Protein AF-A0A7J0FFV5-F1 (afdb_mon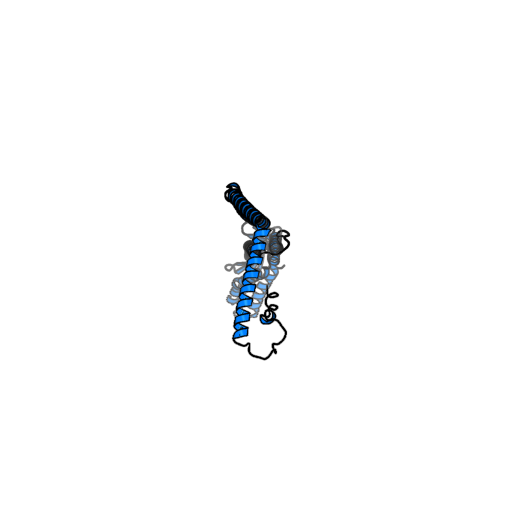omer_lite)

Sequence (325 aa):
MDVLFNSIDVRDLLSSHDLDESSPLSAPDLRLLIDRLQVHSLHIKSKVRHYVLSHHHDFASLFAQCSDAVSTSQNLSDRVSDLLTILSDHPIVAEIRDVVEEIGQTRREAREKRELLDLVRAIVELSEELRSVWEDVGAGRVVEAAQAGEEAEGGVAGRRWCGGRASGVWGVKEGMEKLQKRKFRSFYVNSELFMIQDLLVRFMENAVRFDQQHNEVRVNYLLSLNGIEGVELRTVLKAMDVVGILDYGLAKVADKMIKYAIIPVVKRRSNVSFVEDINQEKGGIMETILRIVPSSDPEIENVDGESIFSAIIHIIEFIYRSLFF

Organism: NCBI:txid165716

Structure (mmCIF, N/CA/C/O backbone):
data_AF-A0A7J0FFV5-F1
#
_entry.id   AF-A0A7J0FFV5-F1
#
loop_
_atom_site.group_PDB
_atom_site.id
_atom_site.type_symbol
_atom_site.label_atom_id
_atom_site.label_alt_id
_atom_site.label_comp_id
_atom_site.label_asym_id
_atom_site.label_entity_id
_atom_site.label_seq_id
_atom_site.pdbx_PDB_ins_code
_atom_site.Cartn_x
_atom_site.Cartn_y
_atom_site.Cartn_z
_atom_site.occupancy
_atom_site.B_iso_or_equiv
_atom_site.auth_seq_id
_atom_site.auth_comp_id
_atom_site.auth_asym_id
_atom_site.auth_atom_id
_atom_site.pdbx_PDB_model_num
ATOM 1 N N . MET A 1 1 ? 53.262 -29.141 -54.987 1.00 39.66 1 MET A N 1
ATOM 2 C CA . MET A 1 1 ? 54.647 -29.039 -55.501 1.00 39.66 1 MET A CA 1
ATOM 3 C C . MET A 1 1 ? 55.379 -30.389 -55.463 1.00 39.66 1 MET A C 1
ATOM 5 O O . MET A 1 1 ? 56.455 -30.479 -56.032 1.00 39.66 1 MET A O 1
ATOM 9 N N . ASP A 1 2 ? 54.774 -31.457 -54.921 1.00 38.72 2 ASP A N 1
ATOM 10 C CA . ASP A 1 2 ? 55.443 -32.754 -54.686 1.00 38.72 2 ASP A CA 1
ATOM 11 C C . ASP A 1 2 ? 55.353 -33.787 -55.825 1.00 38.72 2 ASP A C 1
ATOM 13 O O . ASP A 1 2 ? 55.899 -34.878 -55.715 1.00 38.72 2 ASP A O 1
ATOM 17 N N . VAL A 1 3 ? 54.692 -33.470 -56.944 1.00 46.34 3 VAL A N 1
ATOM 18 C CA . VAL A 1 3 ? 54.477 -34.435 -58.048 1.00 46.34 3 VAL A CA 1
ATOM 19 C C . VAL A 1 3 ? 55.657 -34.479 -59.035 1.00 46.34 3 VAL A C 1
ATOM 21 O O . VAL A 1 3 ? 55.787 -35.422 -59.807 1.00 46.34 3 VAL A O 1
ATOM 24 N N . LEU A 1 4 ? 56.563 -33.493 -58.998 1.00 48.62 4 LEU A N 1
ATOM 25 C CA . LEU A 1 4 ? 57.710 -33.416 -59.919 1.00 48.62 4 LEU A CA 1
ATOM 26 C C . LEU A 1 4 ? 58.980 -34.106 -59.394 1.00 48.62 4 LEU A C 1
ATOM 28 O O . LEU A 1 4 ? 59.881 -34.385 -60.181 1.00 48.62 4 LEU A O 1
ATOM 32 N N . PHE A 1 5 ? 59.058 -34.411 -58.095 1.00 45.62 5 PHE A N 1
ATOM 33 C CA . PHE A 1 5 ? 60.280 -34.939 -57.473 1.00 45.62 5 PHE A CA 1
ATOM 34 C C . PHE A 1 5 ? 60.479 -36.457 -57.635 1.00 45.62 5 PHE A C 1
ATOM 36 O O . PHE A 1 5 ? 61.593 -36.930 -57.448 1.00 45.62 5 PHE A O 1
ATOM 43 N N . ASN A 1 6 ? 59.452 -37.208 -58.051 1.00 49.28 6 ASN A N 1
ATOM 44 C CA . ASN A 1 6 ? 59.498 -38.676 -58.157 1.00 49.28 6 ASN A CA 1
ATOM 45 C C . ASN A 1 6 ? 59.738 -39.224 -59.583 1.00 49.28 6 ASN A C 1
ATOM 47 O O . ASN A 1 6 ? 59.469 -40.396 -59.819 1.00 49.28 6 ASN A O 1
ATOM 51 N N . SER A 1 7 ? 60.199 -38.417 -60.549 1.00 50.47 7 SER A N 1
ATOM 52 C CA . SER A 1 7 ? 60.253 -38.845 -61.969 1.00 50.47 7 SER A CA 1
ATOM 53 C C . SER A 1 7 ? 61.605 -38.720 -62.675 1.00 50.47 7 SER A C 1
ATOM 55 O O . SER A 1 7 ? 61.683 -39.002 -63.865 1.00 50.47 7 SER A O 1
ATOM 57 N N . ILE A 1 8 ? 62.665 -38.294 -61.984 1.00 58.44 8 ILE A N 1
ATOM 58 C CA . ILE A 1 8 ? 63.979 -38.116 -62.614 1.00 58.44 8 ILE A CA 1
ATOM 59 C C . ILE A 1 8 ? 64.926 -39.167 -62.044 1.00 58.44 8 ILE A C 1
ATOM 61 O O . ILE A 1 8 ? 65.629 -38.906 -61.066 1.00 58.44 8 ILE A O 1
ATOM 65 N N . ASP A 1 9 ? 64.926 -40.362 -62.637 1.00 61.22 9 ASP A N 1
ATOM 66 C CA . ASP A 1 9 ? 65.984 -41.331 -62.375 1.00 61.22 9 ASP A CA 1
ATOM 67 C C . ASP A 1 9 ? 67.257 -40.855 -63.086 1.00 61.22 9 ASP A C 1
ATOM 69 O O . ASP A 1 9 ? 67.315 -40.689 -64.303 1.00 61.22 9 ASP A O 1
ATOM 73 N N . VAL A 1 10 ? 68.307 -40.595 -62.312 1.00 61.31 10 VAL A N 1
ATOM 74 C CA . VAL A 1 10 ? 69.623 -40.199 -62.832 1.00 61.31 10 VAL A CA 1
ATOM 75 C C . VAL A 1 10 ? 70.221 -41.265 -63.758 1.00 61.31 10 VAL A C 1
ATOM 77 O O . VAL A 1 10 ? 71.075 -40.933 -64.580 1.00 61.31 10 VAL A O 1
ATOM 80 N N . ARG A 1 11 ? 69.764 -42.523 -63.663 1.00 59.88 11 ARG A N 1
ATOM 81 C CA . ARG A 1 11 ? 70.178 -43.631 -64.535 1.00 59.88 11 ARG A CA 1
ATOM 82 C C . ARG A 1 11 ? 69.626 -43.518 -65.960 1.00 59.88 11 ARG A C 1
ATOM 84 O O . ARG A 1 11 ? 70.304 -43.985 -66.871 1.00 59.88 11 ARG A O 1
ATOM 91 N N . ASP A 1 12 ? 68.517 -42.802 -66.181 1.00 63.78 12 ASP A N 1
ATOM 92 C CA . ASP A 1 12 ? 67.962 -42.526 -67.523 1.00 63.78 12 ASP A CA 1
ATOM 93 C C . ASP A 1 12 ? 68.911 -41.686 -68.397 1.00 63.78 12 ASP A C 1
ATOM 95 O O . ASP A 1 12 ? 68.782 -41.624 -69.621 1.00 63.78 12 ASP A O 1
ATOM 99 N N . LEU A 1 13 ? 69.896 -41.026 -67.778 1.00 62.84 13 LEU A N 1
ATOM 100 C CA . LEU A 1 13 ? 70.925 -40.261 -68.477 1.00 62.84 13 LEU A CA 1
ATOM 101 C C . LEU A 1 13 ? 72.072 -41.142 -69.000 1.00 62.84 13 LEU A C 1
ATOM 103 O O . LEU A 1 13 ? 72.913 -40.641 -69.752 1.00 62.84 13 LEU A O 1
ATOM 107 N N . LEU A 1 14 ? 72.136 -42.429 -68.643 1.00 61.03 14 LEU A N 1
ATOM 108 C CA . LEU A 1 14 ? 73.091 -43.410 -69.169 1.00 61.03 14 LEU A CA 1
ATOM 109 C C . LEU A 1 14 ? 72.409 -44.241 -70.268 1.00 61.03 14 LEU A C 1
ATOM 111 O O . LEU A 1 14 ? 71.255 -44.628 -70.148 1.00 61.03 14 LEU A O 1
ATOM 115 N N . SER A 1 15 ? 73.098 -44.471 -71.390 1.00 57.25 15 SER A N 1
ATOM 116 C CA . SER A 1 15 ? 72.506 -45.150 -72.552 1.00 57.25 15 SER A CA 1
ATOM 117 C C . SER A 1 15 ? 72.194 -46.609 -72.192 1.00 57.25 15 SER A C 1
ATOM 119 O O . SER A 1 15 ? 73.092 -47.387 -71.881 1.00 57.25 15 SER A O 1
ATOM 121 N N . SER A 1 16 ? 70.908 -46.939 -72.192 1.00 57.38 16 SER A N 1
ATOM 122 C CA . SER A 1 16 ? 70.266 -48.041 -71.474 1.00 57.38 16 SER A CA 1
ATOM 123 C C . SER A 1 16 ? 70.387 -49.421 -72.132 1.00 57.38 16 SER A C 1
ATOM 125 O O . SER A 1 16 ? 69.368 -50.073 -72.359 1.00 57.38 16 SER A O 1
ATOM 127 N N . HIS A 1 17 ? 71.603 -49.900 -72.432 1.00 53.03 17 HIS A N 1
ATOM 128 C CA . HIS A 1 17 ? 71.725 -51.251 -73.001 1.00 53.03 17 HIS A CA 1
ATOM 129 C C . HIS A 1 17 ? 72.596 -52.300 -72.312 1.00 53.03 17 HIS A C 1
ATOM 131 O O . HIS A 1 17 ? 72.382 -53.454 -72.646 1.00 53.03 17 HIS A O 1
ATOM 137 N N . ASP A 1 18 ? 73.425 -51.997 -71.303 1.00 51.62 18 ASP A N 1
ATOM 138 C CA . ASP A 1 18 ? 74.253 -53.049 -70.662 1.00 51.62 18 ASP A CA 1
ATOM 139 C C . ASP A 1 18 ? 74.519 -52.866 -69.146 1.00 51.62 18 ASP A C 1
ATOM 141 O O . ASP A 1 18 ? 75.549 -53.306 -68.637 1.00 51.62 18 ASP A O 1
ATOM 145 N N . LEU A 1 19 ? 73.625 -52.225 -68.380 1.00 57.25 19 LEU A N 1
ATOM 146 C CA . LEU A 1 19 ? 73.812 -52.071 -66.925 1.00 57.25 19 LEU A CA 1
ATOM 147 C C . LEU A 1 19 ? 72.767 -52.868 -66.132 1.00 57.25 19 LEU A C 1
ATOM 149 O O . LEU A 1 19 ? 71.595 -52.504 -66.097 1.00 57.25 19 LEU A O 1
ATOM 153 N N . ASP A 1 20 ? 73.219 -53.947 -65.488 1.00 57.78 20 ASP A N 1
ATOM 154 C CA . ASP A 1 20 ? 72.434 -54.780 -64.569 1.00 57.78 20 ASP A CA 1
ATOM 155 C C . ASP A 1 20 ? 72.081 -53.985 -63.296 1.00 57.78 20 ASP A C 1
ATOM 157 O O . ASP A 1 20 ? 72.945 -53.337 -62.695 1.00 57.78 20 ASP A O 1
ATOM 161 N N . GLU A 1 21 ? 70.817 -54.032 -62.865 1.00 57.00 21 GLU A N 1
ATOM 162 C CA . GLU A 1 21 ? 70.229 -53.135 -61.849 1.00 57.00 21 GLU A CA 1
ATOM 163 C C . GLU A 1 21 ? 70.928 -53.190 -60.471 1.00 57.00 21 GLU A C 1
ATOM 165 O O . GLU A 1 21 ? 70.851 -52.234 -59.688 1.00 57.00 21 GLU A O 1
ATOM 170 N N . SER A 1 22 ? 71.649 -54.284 -60.203 1.00 57.72 22 SER A N 1
ATOM 171 C CA . SER A 1 22 ? 72.341 -54.597 -58.948 1.00 57.72 22 SER A CA 1
ATOM 172 C C . SER A 1 22 ? 73.863 -54.377 -58.949 1.00 57.72 22 SER A C 1
ATOM 174 O O . SER A 1 22 ? 74.492 -54.613 -57.915 1.00 57.72 22 SER A O 1
ATOM 176 N N . SER A 1 23 ? 74.484 -53.950 -60.056 1.00 55.31 23 SER A N 1
ATOM 177 C CA . SER A 1 23 ? 75.944 -53.753 -60.109 1.00 55.31 23 SER A CA 1
ATOM 178 C C . SER A 1 23 ? 76.357 -52.332 -59.695 1.00 55.31 23 SER A C 1
ATOM 180 O O . SER A 1 23 ? 75.756 -51.357 -60.152 1.00 55.31 23 SER A O 1
ATOM 182 N N . PRO A 1 24 ? 77.392 -52.162 -58.844 1.00 62.72 24 PRO A N 1
ATOM 183 C CA . PRO A 1 24 ? 77.900 -50.840 -58.496 1.00 62.72 24 PRO A CA 1
ATOM 184 C C . PRO A 1 24 ? 78.495 -50.159 -59.737 1.00 62.72 24 PRO A C 1
ATOM 186 O O . PRO A 1 24 ? 79.353 -50.729 -60.410 1.00 62.72 24 PRO A O 1
ATOM 189 N N . LEU A 1 25 ? 78.034 -48.936 -60.023 1.00 63.00 25 LEU A N 1
ATOM 190 C CA . LEU A 1 25 ? 78.518 -48.103 -61.131 1.00 63.00 25 LEU A CA 1
ATOM 191 C C . LEU A 1 25 ? 80.044 -47.982 -61.074 1.00 63.00 25 LEU A C 1
ATOM 193 O O . LEU A 1 25 ? 80.610 -47.620 -60.038 1.00 63.00 25 LEU A O 1
ATOM 197 N N . SER A 1 26 ? 80.713 -48.267 -62.190 1.00 67.69 26 SER A N 1
ATOM 198 C CA . SER A 1 26 ? 82.166 -48.183 -62.259 1.00 67.69 26 SER A CA 1
ATOM 199 C C . SER A 1 26 ? 82.616 -46.716 -62.188 1.00 67.69 26 SER A C 1
ATOM 201 O O . SER A 1 26 ? 81.891 -45.800 -62.582 1.00 67.69 26 SER A O 1
ATOM 203 N N . ALA A 1 27 ? 83.830 -46.448 -61.695 1.00 72.94 27 ALA A N 1
ATOM 204 C CA . ALA A 1 27 ? 84.368 -45.082 -61.597 1.00 72.94 27 ALA A CA 1
ATOM 205 C C . ALA A 1 27 ? 84.340 -44.281 -62.929 1.00 72.94 27 ALA A C 1
ATOM 207 O O . ALA A 1 27 ? 84.134 -43.063 -62.879 1.00 72.94 27 ALA A O 1
ATOM 208 N N . PRO A 1 28 ? 84.507 -44.905 -64.115 1.00 74.06 28 PRO A N 1
ATOM 209 C CA . PRO A 1 28 ? 84.282 -44.252 -65.405 1.00 74.06 28 PRO A CA 1
ATOM 210 C C . PRO A 1 28 ? 82.816 -43.867 -65.654 1.00 74.06 28 PRO A C 1
ATOM 212 O O . PRO A 1 28 ? 82.564 -42.781 -66.171 1.00 74.06 28 PRO A O 1
ATOM 215 N N . ASP A 1 29 ? 81.856 -44.693 -65.231 1.00 67.31 29 ASP A N 1
ATOM 216 C CA . ASP A 1 29 ? 80.419 -44.451 -65.425 1.00 67.31 29 ASP A CA 1
ATOM 217 C C . ASP A 1 29 ? 79.925 -43.288 -64.562 1.00 67.31 29 ASP A C 1
ATOM 219 O O . ASP A 1 29 ? 79.131 -42.464 -65.013 1.00 67.31 29 ASP A O 1
ATOM 223 N N . LEU A 1 30 ? 80.452 -43.155 -63.339 1.00 74.25 30 LEU A N 1
ATOM 224 C CA . LEU A 1 30 ? 80.173 -42.007 -62.471 1.00 74.25 30 LEU A CA 1
ATOM 225 C C . LEU A 1 30 ? 80.704 -40.696 -63.062 1.00 74.25 30 LEU A C 1
ATOM 227 O O . LEU A 1 30 ? 80.025 -39.673 -62.990 1.00 74.25 30 LEU A O 1
ATOM 231 N N . ARG A 1 31 ? 81.894 -40.715 -63.678 1.00 76.00 31 ARG A N 1
ATOM 232 C CA . ARG A 1 31 ? 82.427 -39.541 -64.389 1.00 76.00 31 ARG A CA 1
ATOM 233 C C . ARG A 1 31 ? 81.560 -39.185 -65.594 1.00 76.00 31 ARG A C 1
ATOM 235 O O . ARG A 1 31 ? 81.200 -38.024 -65.751 1.00 76.00 31 ARG A O 1
ATOM 242 N N . LEU A 1 32 ? 81.152 -40.183 -66.377 1.00 78.06 32 LEU A N 1
ATOM 243 C CA . LEU A 1 32 ? 80.266 -39.990 -67.524 1.00 78.06 32 LEU A CA 1
ATOM 244 C C . LEU A 1 32 ? 78.897 -39.426 -67.107 1.00 78.06 32 LEU A C 1
ATOM 246 O O . LEU A 1 32 ? 78.359 -38.545 -67.777 1.00 78.06 32 LEU A O 1
ATOM 250 N N . LEU A 1 33 ? 78.346 -39.897 -65.987 1.00 78.38 33 LEU A N 1
ATOM 251 C CA . LEU A 1 33 ? 77.098 -39.388 -65.425 1.00 78.38 33 LEU A CA 1
ATOM 252 C C . LEU A 1 33 ? 77.234 -37.929 -64.977 1.00 78.38 33 LEU A C 1
ATOM 254 O O . LEU A 1 33 ? 76.352 -37.125 -65.267 1.00 78.38 33 LEU A O 1
ATOM 258 N N . ILE A 1 34 ? 78.332 -37.575 -64.302 1.00 80.50 34 ILE A N 1
ATOM 259 C CA . ILE A 1 34 ? 78.613 -36.192 -63.8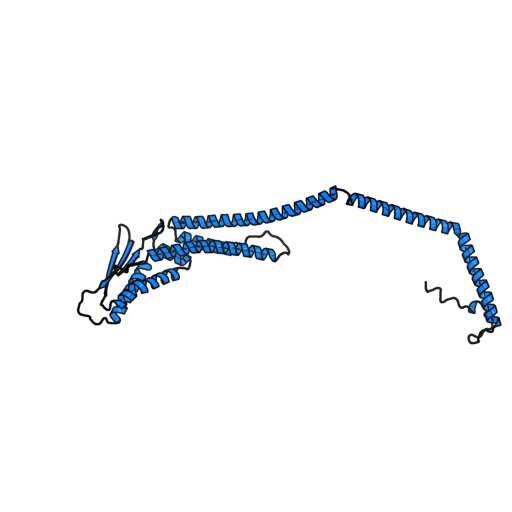90 1.00 80.50 34 ILE A CA 1
ATOM 260 C C . ILE A 1 34 ? 78.699 -35.281 -65.116 1.00 80.50 34 ILE A C 1
ATOM 262 O O . ILE A 1 34 ? 78.047 -34.237 -65.137 1.00 80.50 34 ILE A O 1
ATOM 266 N N . ASP A 1 35 ? 79.431 -35.691 -66.152 1.00 80.19 35 ASP A N 1
ATOM 267 C CA . ASP A 1 35 ? 79.572 -34.904 -67.378 1.00 80.19 35 ASP A CA 1
ATOM 268 C C . ASP A 1 35 ? 78.217 -34.729 -68.083 1.00 80.19 35 ASP A C 1
ATOM 270 O O . ASP A 1 35 ? 77.842 -33.617 -68.464 1.00 80.19 35 ASP A O 1
ATOM 274 N N . ARG A 1 36 ? 77.412 -35.796 -68.185 1.00 80.81 36 ARG A N 1
ATOM 275 C CA . ARG A 1 36 ? 76.062 -35.727 -68.772 1.00 80.81 36 ARG A CA 1
ATOM 276 C C . ARG A 1 36 ? 75.102 -34.882 -67.938 1.00 80.81 36 ARG A C 1
ATOM 278 O O . ARG A 1 36 ? 74.339 -34.105 -68.508 1.00 80.81 36 ARG A O 1
ATOM 285 N N . LEU A 1 37 ? 75.157 -34.968 -66.611 1.00 82.06 37 LEU A N 1
ATOM 286 C CA . LEU A 1 37 ? 74.366 -34.127 -65.710 1.00 82.06 37 LEU A CA 1
ATOM 287 C C . LEU A 1 37 ? 74.748 -32.654 -65.825 1.00 82.06 37 LEU A C 1
ATOM 289 O O . LEU A 1 37 ? 73.867 -31.794 -65.826 1.00 82.06 37 LEU A O 1
ATOM 293 N N . GLN A 1 38 ? 76.037 -32.346 -65.949 1.00 83.50 38 GLN A N 1
ATOM 294 C CA . GLN A 1 38 ? 76.500 -30.979 -66.168 1.00 83.50 38 GLN A CA 1
ATOM 295 C C . GLN A 1 38 ? 76.002 -30.441 -67.510 1.00 83.50 38 GLN A C 1
ATOM 297 O O . GLN A 1 38 ? 75.442 -29.344 -67.551 1.00 83.50 38 GLN A O 1
ATOM 302 N N . VAL A 1 39 ? 76.114 -31.226 -68.585 1.00 84.75 39 VAL A N 1
ATOM 303 C CA . VAL A 1 39 ? 75.577 -30.865 -69.907 1.00 84.75 39 VAL A CA 1
ATOM 304 C C . VAL A 1 39 ? 74.059 -30.672 -69.851 1.00 84.75 39 VAL A C 1
ATOM 306 O O . VAL A 1 39 ? 73.551 -29.675 -70.361 1.00 84.75 39 VAL A O 1
ATOM 309 N N . HIS A 1 40 ? 73.327 -31.561 -69.180 1.00 83.50 40 HIS A N 1
ATOM 310 C CA . HIS A 1 40 ? 71.876 -31.463 -69.035 1.00 83.50 40 HIS A CA 1
ATOM 311 C C . HIS A 1 40 ? 71.457 -30.255 -68.181 1.00 83.50 40 HIS A C 1
ATOM 313 O O . HIS A 1 40 ? 70.535 -29.528 -68.541 1.00 83.50 40 HIS A O 1
ATOM 319 N N . SER A 1 41 ? 72.176 -29.968 -67.093 1.00 84.31 41 SER A N 1
ATOM 320 C CA . SER A 1 41 ? 71.968 -28.777 -66.260 1.00 84.31 41 SER A CA 1
ATOM 321 C C . SER A 1 41 ? 72.206 -27.493 -67.053 1.00 84.31 41 SER A C 1
ATOM 323 O O . SER A 1 41 ? 71.396 -26.565 -66.998 1.00 84.31 41 SER A O 1
ATOM 325 N N . LEU A 1 42 ? 73.280 -27.443 -67.848 1.00 88.81 42 LEU A N 1
ATOM 326 C CA . LEU A 1 42 ? 73.548 -26.329 -68.755 1.00 88.81 42 LEU A CA 1
ATOM 327 C C . LEU A 1 42 ? 72.460 -26.203 -69.824 1.00 88.81 42 LEU A C 1
ATOM 329 O O . LEU A 1 42 ? 72.026 -25.089 -70.114 1.00 88.81 42 LEU A O 1
ATOM 333 N N . HIS A 1 43 ? 71.970 -27.322 -70.358 1.00 87.50 43 HIS A N 1
ATOM 334 C CA . HIS A 1 43 ? 70.879 -27.333 -71.325 1.00 87.50 43 HIS A CA 1
ATOM 335 C C . HIS A 1 43 ? 69.573 -26.804 -70.719 1.00 87.50 43 HIS A C 1
ATOM 337 O O . HIS A 1 43 ? 68.953 -25.928 -71.314 1.00 87.50 43 HIS A O 1
ATOM 343 N N . ILE A 1 44 ? 69.189 -27.243 -69.515 1.00 87.00 44 ILE A N 1
ATOM 344 C CA . ILE A 1 44 ? 68.016 -26.721 -68.796 1.00 87.00 44 ILE A CA 1
ATOM 345 C C . ILE A 1 44 ? 68.183 -25.227 -68.530 1.00 87.00 44 ILE A C 1
ATOM 347 O O . ILE A 1 44 ? 67.288 -24.453 -68.857 1.00 87.00 44 ILE A O 1
ATOM 351 N N . LYS A 1 45 ? 69.327 -24.794 -67.986 1.00 90.62 45 LYS A N 1
ATOM 352 C CA . LYS A 1 45 ? 69.593 -23.371 -67.722 1.00 90.62 45 LYS A CA 1
ATOM 353 C C . LYS A 1 45 ? 69.504 -22.541 -68.997 1.00 90.62 45 LYS A C 1
ATOM 355 O O . LYS A 1 45 ? 68.895 -21.476 -68.984 1.00 90.62 45 LYS A O 1
ATOM 360 N N . SER A 1 46 ? 70.073 -23.034 -70.094 1.00 90.50 46 SER A N 1
ATOM 361 C CA . SER A 1 46 ? 70.005 -22.383 -71.402 1.00 90.50 46 SER A CA 1
ATOM 362 C C . SER A 1 46 ? 68.571 -22.329 -71.928 1.00 90.50 46 SER A C 1
ATOM 364 O O . SER A 1 46 ? 68.120 -21.269 -72.346 1.00 90.50 46 SER A O 1
ATOM 366 N N . LYS A 1 47 ? 67.814 -23.427 -71.827 1.00 91.00 47 LYS A N 1
ATOM 367 C CA . LYS A 1 47 ? 66.416 -23.516 -72.264 1.00 91.00 47 LYS A CA 1
ATOM 368 C C . LYS A 1 47 ? 65.507 -22.595 -71.454 1.00 91.00 47 LYS A C 1
ATOM 370 O O . LYS A 1 47 ? 64.713 -21.871 -72.041 1.00 91.00 47 LYS A O 1
ATOM 375 N N . VAL A 1 48 ? 65.665 -22.559 -70.131 1.00 90.44 48 VAL A N 1
ATOM 376 C CA . VAL A 1 48 ? 64.950 -21.631 -69.241 1.00 90.44 48 VAL A CA 1
ATOM 377 C C . VAL A 1 48 ? 65.334 -20.193 -69.565 1.00 90.44 48 VAL A C 1
ATOM 379 O O . VAL A 1 48 ? 64.457 -19.357 -69.743 1.00 90.44 48 VAL A O 1
ATOM 382 N N . ARG A 1 49 ? 66.629 -19.899 -69.722 1.00 90.44 49 ARG A N 1
ATOM 383 C CA . ARG A 1 49 ? 67.094 -18.565 -70.112 1.00 90.44 49 ARG A CA 1
ATOM 384 C C . ARG A 1 49 ? 66.507 -18.144 -71.458 1.00 90.44 49 ARG A C 1
ATOM 386 O O . ARG A 1 49 ? 66.020 -17.029 -71.574 1.00 90.44 49 ARG A O 1
ATOM 393 N N . HIS A 1 50 ? 66.521 -19.018 -72.457 1.00 91.25 50 HIS A N 1
ATOM 394 C CA . HIS A 1 50 ? 65.949 -18.744 -73.770 1.00 91.25 50 HIS A CA 1
ATOM 395 C C . HIS A 1 50 ? 64.432 -18.553 -73.685 1.00 91.25 50 HIS A C 1
ATOM 397 O O . HIS A 1 50 ? 63.891 -17.661 -74.330 1.00 91.25 50 HIS A O 1
ATOM 403 N N . TYR A 1 51 ? 63.735 -19.346 -72.872 1.00 91.38 51 TYR A N 1
ATOM 404 C CA . TYR A 1 51 ? 62.300 -19.201 -72.642 1.00 91.38 51 TYR A CA 1
ATOM 405 C C . TYR A 1 51 ? 61.966 -17.847 -72.005 1.00 91.38 51 TYR A C 1
ATOM 407 O O . TYR A 1 51 ? 61.124 -17.117 -72.518 1.00 91.38 51 TYR A O 1
ATOM 415 N N . VAL A 1 52 ? 62.690 -17.466 -70.950 1.00 88.94 52 VAL A N 1
ATOM 416 C CA . VAL A 1 52 ? 62.522 -16.173 -70.271 1.00 88.94 52 VAL A CA 1
ATOM 417 C C . VAL A 1 52 ? 62.868 -15.008 -71.197 1.00 88.94 52 VAL A C 1
ATOM 419 O O . VAL A 1 52 ? 62.150 -14.017 -71.209 1.00 88.94 52 VAL A O 1
ATOM 422 N N . LEU A 1 53 ? 63.929 -15.118 -72.001 1.00 91.06 53 LEU A N 1
ATOM 423 C CA . LEU A 1 53 ? 64.303 -14.070 -72.954 1.00 91.06 53 LEU A CA 1
ATOM 424 C C . LEU A 1 53 ? 63.300 -13.949 -74.109 1.00 91.06 53 LEU A C 1
ATOM 426 O O . LEU A 1 53 ? 62.967 -12.836 -74.501 1.00 91.06 53 LEU A O 1
ATOM 430 N N . SER A 1 54 ? 62.796 -15.070 -74.630 1.00 91.56 54 SER A N 1
ATOM 431 C CA . SER A 1 54 ? 61.789 -15.069 -75.705 1.00 91.56 54 SER A CA 1
ATOM 432 C C . SER A 1 54 ? 60.426 -14.549 -75.248 1.00 91.56 54 SER A C 1
ATOM 434 O O . SER A 1 54 ? 59.743 -13.914 -76.042 1.00 91.56 54 SER A O 1
ATOM 436 N N . HIS A 1 55 ? 60.072 -14.731 -73.972 1.00 91.38 55 HIS A N 1
ATOM 437 C CA . HIS A 1 55 ? 58.830 -14.225 -73.371 1.00 91.38 55 HIS A CA 1
ATOM 438 C C . HIS A 1 55 ? 59.069 -13.011 -72.460 1.00 91.38 55 HIS A C 1
ATOM 440 O O . HIS A 1 55 ? 58.252 -12.699 -71.594 1.00 91.38 55 HIS A O 1
ATOM 446 N N . HIS A 1 56 ? 60.199 -12.312 -72.621 1.00 91.81 56 HIS A N 1
ATOM 447 C CA . HIS A 1 56 ? 60.573 -11.193 -71.751 1.00 91.81 56 HIS A CA 1
ATOM 448 C C . HIS A 1 56 ? 59.500 -10.100 -71.739 1.00 91.81 56 HIS A C 1
ATOM 450 O O . HIS A 1 56 ? 59.199 -9.541 -70.688 1.00 91.81 56 HIS A O 1
ATOM 456 N N . HIS A 1 57 ? 58.916 -9.803 -72.903 1.00 92.50 57 HIS A N 1
ATOM 457 C CA . HIS A 1 57 ? 57.865 -8.797 -73.021 1.00 92.50 57 HIS A CA 1
ATOM 458 C C . HIS A 1 57 ? 56.607 -9.185 -72.235 1.00 92.50 57 HIS A C 1
ATOM 460 O O . HIS A 1 57 ? 56.086 -8.361 -71.487 1.00 92.50 57 HIS A O 1
ATOM 466 N N . ASP A 1 58 ? 56.180 -10.445 -72.328 1.00 91.81 58 ASP A N 1
ATOM 467 C CA . ASP A 1 58 ? 55.000 -10.946 -71.621 1.00 91.81 58 ASP A CA 1
ATOM 468 C C . ASP A 1 58 ? 55.210 -10.881 -70.106 1.00 91.81 58 ASP A C 1
ATOM 470 O O . ASP A 1 58 ? 54.377 -10.327 -69.388 1.00 91.81 58 ASP A O 1
ATOM 474 N N . PHE A 1 59 ? 56.365 -11.346 -69.614 1.00 91.06 59 PHE A N 1
ATOM 475 C CA . PHE A 1 59 ? 56.712 -11.240 -68.195 1.00 91.06 59 PHE A CA 1
ATOM 476 C C . PHE A 1 59 ? 56.798 -9.785 -67.729 1.00 91.06 59 PHE A C 1
ATOM 478 O O . PHE A 1 59 ? 56.239 -9.450 -66.687 1.00 91.06 59 PHE A O 1
ATOM 485 N N . ALA A 1 60 ? 57.444 -8.905 -68.496 1.00 92.62 60 ALA A N 1
ATOM 486 C CA . ALA A 1 60 ? 57.522 -7.485 -68.166 1.00 92.62 60 ALA A CA 1
ATOM 487 C C . ALA A 1 60 ? 56.129 -6.837 -68.105 1.00 92.62 60 ALA A C 1
ATOM 489 O O . ALA A 1 60 ? 55.861 -6.057 -67.193 1.00 92.62 60 ALA A O 1
ATOM 490 N N . SER A 1 61 ? 55.228 -7.197 -69.025 1.00 93.50 61 SER A N 1
ATOM 491 C CA . SER A 1 61 ? 53.849 -6.701 -69.036 1.00 93.50 61 SER A CA 1
ATOM 492 C C . SER A 1 61 ? 53.050 -7.177 -67.817 1.00 93.50 61 SER A C 1
ATOM 494 O O . SER A 1 61 ? 52.355 -6.375 -67.197 1.00 93.50 61 SER A O 1
ATOM 496 N N . LEU A 1 62 ? 53.209 -8.443 -67.413 1.00 93.31 62 LEU A N 1
ATOM 497 C CA . LEU A 1 62 ? 52.575 -8.994 -66.214 1.00 93.31 62 LEU A CA 1
ATOM 498 C C . LEU A 1 62 ? 53.098 -8.315 -64.945 1.00 93.31 62 LEU A C 1
ATOM 500 O O . LEU A 1 62 ? 52.308 -7.930 -64.088 1.00 93.31 62 LEU A O 1
ATOM 504 N N . PHE A 1 63 ? 54.415 -8.121 -64.826 1.00 91.25 63 PHE A N 1
ATOM 505 C CA . PHE A 1 63 ? 54.992 -7.428 -63.672 1.00 91.25 63 PHE A CA 1
ATOM 506 C C . PHE A 1 63 ? 54.561 -5.958 -63.601 1.00 91.25 63 PHE A C 1
ATOM 508 O O . PHE A 1 63 ? 54.281 -5.474 -62.505 1.00 91.25 63 PHE A O 1
ATOM 515 N N . ALA A 1 64 ? 54.444 -5.270 -64.740 1.00 93.00 64 ALA A N 1
ATOM 516 C CA . ALA A 1 64 ? 53.914 -3.909 -64.795 1.00 93.00 64 ALA A CA 1
ATOM 517 C C . ALA A 1 64 ? 52.449 -3.858 -64.331 1.00 93.00 64 ALA A C 1
ATOM 519 O O . ALA A 1 64 ? 52.123 -3.089 -63.432 1.00 93.00 64 ALA A O 1
ATOM 520 N N . GLN A 1 65 ? 51.593 -4.749 -64.844 1.00 93.62 65 GLN A N 1
ATOM 521 C CA . GLN A 1 65 ? 50.188 -4.835 -64.427 1.00 93.62 65 GLN A CA 1
ATOM 522 C C . GLN A 1 65 ? 50.039 -5.144 -62.933 1.00 93.62 65 GLN A C 1
ATOM 524 O O . GLN A 1 65 ? 49.210 -4.537 -62.257 1.00 93.62 65 GLN A O 1
ATOM 529 N N . CYS A 1 66 ? 50.856 -6.050 -62.389 1.00 92.19 66 CYS A N 1
ATOM 530 C CA . CYS A 1 66 ? 50.877 -6.328 -60.953 1.00 92.19 66 CYS A CA 1
ATOM 531 C C . CYS A 1 66 ? 51.305 -5.098 -60.142 1.00 92.19 66 CYS A C 1
ATOM 533 O O . CYS A 1 66 ? 50.695 -4.799 -59.119 1.00 92.19 66 CYS A O 1
ATOM 535 N N . SER A 1 67 ? 52.326 -4.369 -60.597 1.00 93.56 67 SER A N 1
ATOM 536 C CA . SER A 1 67 ? 52.785 -3.140 -59.941 1.00 93.56 67 SER A CA 1
ATOM 537 C C . SER A 1 67 ? 51.710 -2.048 -59.951 1.00 93.56 67 SER A C 1
ATOM 539 O O . SER A 1 67 ? 51.487 -1.390 -58.932 1.00 93.56 67 SER A O 1
ATOM 541 N N . ASP A 1 68 ? 50.999 -1.886 -61.066 1.00 94.31 68 ASP A N 1
ATOM 542 C CA . ASP A 1 68 ? 49.891 -0.935 -61.196 1.00 94.31 68 ASP A CA 1
ATOM 543 C C . ASP A 1 68 ? 48.707 -1.333 -60.301 1.00 94.31 68 ASP A C 1
ATOM 545 O O . ASP A 1 68 ? 48.132 -0.494 -59.604 1.00 94.31 68 ASP A O 1
ATOM 549 N N . ALA A 1 69 ? 48.372 -2.625 -60.240 1.00 93.31 69 ALA A N 1
ATOM 550 C CA . ALA A 1 69 ? 47.335 -3.148 -59.350 1.00 93.31 69 ALA A CA 1
ATOM 551 C C . ALA A 1 69 ? 47.679 -2.926 -57.864 1.00 93.31 69 ALA A C 1
ATOM 553 O O . ALA A 1 69 ? 46.829 -2.511 -57.077 1.00 93.31 69 ALA A O 1
ATOM 554 N N . VAL A 1 70 ? 48.938 -3.135 -57.472 1.00 93.62 70 VAL A N 1
ATOM 555 C CA . VAL A 1 70 ? 49.401 -2.849 -56.104 1.00 93.62 70 VAL A CA 1
ATOM 556 C C . VAL A 1 70 ? 49.340 -1.347 -55.813 1.00 93.62 70 VAL A C 1
ATOM 558 O O . VAL A 1 70 ? 48.836 -0.945 -54.767 1.00 93.62 70 VAL A O 1
ATOM 561 N N . SER A 1 71 ? 49.774 -0.508 -56.754 1.00 92.81 71 SER A N 1
ATOM 562 C CA . SER A 1 71 ? 49.764 0.953 -56.592 1.00 92.81 71 SER A CA 1
ATOM 563 C C . SER A 1 71 ? 48.343 1.513 -56.478 1.00 92.81 71 SER A C 1
ATOM 565 O O . SER A 1 71 ? 48.075 2.388 -55.654 1.00 92.81 71 SER A O 1
ATOM 567 N N . THR A 1 72 ? 47.403 0.986 -57.267 1.00 93.00 72 THR A N 1
ATOM 568 C CA . THR A 1 72 ? 45.982 1.364 -57.195 1.00 93.00 72 THR A CA 1
ATOM 569 C C . THR A 1 72 ? 45.332 0.900 -55.895 1.00 93.00 72 THR A C 1
ATOM 571 O O . THR A 1 72 ? 44.584 1.668 -55.291 1.00 93.00 72 THR A O 1
ATOM 574 N N . SER A 1 73 ? 45.658 -0.304 -55.416 1.00 93.31 73 SER A N 1
ATOM 575 C CA . SER A 1 73 ? 45.201 -0.791 -54.111 1.00 93.31 73 SER A CA 1
ATOM 576 C C . SER A 1 73 ? 45.720 0.076 -52.963 1.00 93.31 73 SER A C 1
ATOM 578 O O . SER A 1 73 ? 44.955 0.399 -52.056 1.00 93.31 73 SER A O 1
ATOM 580 N N . GLN A 1 74 ? 46.994 0.477 -53.003 1.00 93.62 74 GLN A N 1
ATOM 581 C CA . GLN A 1 74 ? 47.566 1.354 -51.983 1.00 93.62 74 GLN A CA 1
ATOM 582 C C . GLN A 1 74 ? 46.872 2.722 -51.988 1.00 93.62 74 GLN A C 1
ATOM 584 O O . GLN A 1 74 ? 46.407 3.171 -50.948 1.00 93.62 74 GLN A O 1
ATOM 589 N N . ASN A 1 75 ? 46.686 3.326 -53.166 1.00 94.12 75 ASN A N 1
ATOM 590 C CA . ASN A 1 75 ? 45.975 4.601 -53.304 1.00 94.12 75 ASN A CA 1
ATOM 591 C C . ASN A 1 75 ? 44.532 4.519 -52.778 1.00 94.12 75 ASN A C 1
ATOM 593 O O . ASN A 1 75 ? 44.056 5.435 -52.111 1.00 94.12 75 ASN A O 1
ATOM 597 N N . LEU A 1 76 ? 43.828 3.413 -53.039 1.00 93.38 76 LEU A N 1
ATOM 598 C CA . LEU A 1 76 ? 42.489 3.196 -52.493 1.00 93.38 76 LEU A CA 1
ATOM 599 C C . LEU A 1 76 ? 42.512 3.097 -50.962 1.00 93.38 76 LEU A C 1
ATOM 601 O O . LEU A 1 76 ? 41.663 3.699 -50.309 1.00 93.38 76 LEU A O 1
ATOM 605 N N . SER A 1 77 ? 43.476 2.370 -50.397 1.00 93.69 77 SER A N 1
ATOM 606 C CA . SER A 1 77 ? 43.659 2.261 -48.946 1.00 93.69 77 SER A CA 1
ATOM 607 C C . SER A 1 77 ? 43.919 3.624 -48.304 1.00 93.69 77 SER A C 1
ATOM 609 O O . SER A 1 77 ? 43.310 3.948 -47.283 1.00 93.69 77 SER A O 1
ATOM 611 N N . ASP A 1 78 ? 44.774 4.437 -48.922 1.00 94.31 78 ASP A N 1
ATOM 612 C CA . ASP A 1 78 ? 45.094 5.782 -48.447 1.00 94.31 78 ASP A CA 1
ATOM 613 C C . ASP A 1 78 ? 43.835 6.669 -48.482 1.00 94.31 78 ASP A C 1
ATOM 615 O O . ASP A 1 78 ? 43.471 7.264 -47.472 1.00 94.31 78 ASP A O 1
ATOM 619 N N . ARG A 1 79 ? 43.063 6.645 -49.582 1.00 93.19 79 ARG A N 1
ATOM 620 C CA . ARG A 1 79 ? 41.789 7.388 -49.695 1.00 93.19 79 ARG A CA 1
ATOM 621 C C . ARG A 1 79 ? 40.731 6.956 -48.681 1.00 93.19 79 ARG A C 1
ATOM 623 O O . ARG A 1 79 ? 39.988 7.793 -48.173 1.00 93.19 79 ARG A O 1
ATOM 630 N N . VAL A 1 80 ? 40.605 5.654 -48.424 1.00 91.06 80 VAL A N 1
ATOM 631 C CA . VAL A 1 80 ? 39.680 5.137 -47.403 1.00 91.06 80 VAL A CA 1
ATOM 632 C C . VAL A 1 80 ? 40.122 5.596 -46.017 1.00 91.06 80 VAL A C 1
ATOM 634 O O . VAL A 1 80 ? 39.277 5.983 -45.213 1.00 91.06 80 VAL A O 1
ATOM 637 N N . SER A 1 81 ? 41.429 5.602 -45.758 1.00 90.12 81 SER A N 1
ATOM 638 C CA . SER A 1 81 ? 41.982 6.105 -44.501 1.00 90.12 81 SER A CA 1
ATOM 639 C C . SER A 1 81 ? 41.670 7.590 -44.339 1.00 90.12 81 SER A C 1
ATOM 641 O O . SER A 1 81 ? 41.080 7.954 -43.331 1.00 90.12 81 SER A O 1
ATOM 643 N N . ASP A 1 82 ? 41.919 8.418 -45.357 1.00 88.25 82 ASP A N 1
ATOM 644 C CA . ASP A 1 82 ? 41.597 9.850 -45.343 1.00 88.25 82 ASP A CA 1
ATOM 645 C C . ASP A 1 82 ? 40.112 10.117 -45.050 1.00 88.25 82 ASP A C 1
ATOM 647 O O . ASP A 1 82 ? 39.780 10.979 -44.235 1.00 88.25 82 ASP A O 1
ATOM 651 N N . LEU A 1 83 ? 39.203 9.352 -45.666 1.00 86.88 83 LEU A N 1
ATOM 652 C CA . LEU A 1 83 ? 37.765 9.457 -45.397 1.00 86.88 83 LEU A CA 1
ATOM 653 C C . LEU A 1 83 ? 37.409 9.082 -43.956 1.00 86.88 83 LEU A C 1
ATOM 655 O O . LEU A 1 83 ? 36.576 9.750 -43.343 1.00 86.88 83 LEU A O 1
ATOM 659 N N . LEU A 1 84 ? 38.022 8.031 -43.408 1.00 83.06 84 LEU A N 1
ATOM 660 C CA . LEU A 1 84 ? 37.815 7.643 -42.014 1.00 83.06 84 LEU A CA 1
ATOM 661 C C . LEU A 1 84 ? 38.335 8.712 -41.054 1.00 83.06 84 LEU A C 1
ATOM 663 O O . LEU A 1 84 ? 37.668 8.981 -40.056 1.00 83.06 84 LEU A O 1
ATOM 667 N N . THR A 1 85 ? 39.460 9.357 -41.364 1.00 82.50 85 THR A N 1
ATOM 668 C CA . THR A 1 85 ? 39.986 10.476 -40.574 1.00 82.50 85 THR A CA 1
ATOM 669 C C . THR A 1 85 ? 39.019 11.657 -40.606 1.00 82.50 85 THR A C 1
ATOM 671 O O . THR A 1 85 ? 38.637 12.148 -39.554 1.00 82.50 85 THR A O 1
ATOM 674 N N . ILE A 1 86 ? 38.507 12.042 -41.783 1.00 79.88 86 ILE A N 1
ATOM 675 C CA . ILE A 1 86 ? 37.521 13.131 -41.919 1.00 79.88 86 ILE A CA 1
ATOM 676 C C . ILE A 1 86 ? 36.233 12.833 -41.141 1.00 79.88 86 ILE A C 1
ATOM 678 O O . ILE A 1 86 ? 35.682 13.725 -40.503 1.00 79.88 86 ILE A O 1
ATOM 682 N N . LEU A 1 87 ? 35.741 11.591 -41.184 1.00 76.94 87 LEU A N 1
ATOM 683 C CA . LEU A 1 87 ? 34.542 11.190 -40.442 1.00 76.94 87 LEU A CA 1
ATOM 684 C C . LEU A 1 87 ? 34.783 11.124 -38.929 1.00 76.94 87 LEU A C 1
ATOM 686 O O . LEU A 1 87 ? 33.875 11.435 -38.162 1.00 76.94 87 LEU A O 1
ATOM 690 N N . SER A 1 88 ? 35.985 10.730 -38.505 1.00 72.19 88 SER A N 1
ATOM 691 C CA . SER A 1 88 ? 36.351 10.615 -37.088 1.00 72.19 88 SER A CA 1
ATOM 692 C C . SER A 1 88 ? 36.655 11.975 -36.454 1.00 72.19 88 SER A C 1
ATOM 694 O O . SER A 1 88 ? 36.273 12.206 -35.310 1.00 72.19 88 SER A O 1
ATOM 696 N N . ASP A 1 89 ? 37.271 12.886 -37.209 1.00 68.06 89 ASP A N 1
ATOM 697 C CA . ASP A 1 89 ? 37.625 14.243 -36.774 1.00 68.06 89 ASP A CA 1
ATOM 698 C C . ASP A 1 89 ? 36.474 15.243 -36.949 1.00 68.06 89 ASP A C 1
ATOM 700 O O . ASP A 1 89 ? 36.613 16.425 -36.623 1.00 68.06 89 ASP A O 1
ATOM 704 N N . HIS A 1 90 ? 35.316 14.806 -37.457 1.00 73.75 90 HIS A N 1
ATOM 705 C CA . HIS A 1 90 ? 34.194 15.711 -37.646 1.00 73.75 90 HIS A CA 1
ATOM 706 C C . HIS A 1 90 ? 33.570 16.075 -36.284 1.00 73.75 90 HIS A C 1
ATOM 708 O O . HIS A 1 90 ? 32.987 15.201 -35.633 1.00 73.75 90 HIS A O 1
ATOM 714 N N . PRO A 1 91 ? 33.576 17.361 -35.869 1.00 71.44 91 PRO A N 1
ATOM 715 C CA . PRO A 1 91 ? 32.983 17.795 -34.596 1.00 71.44 91 PRO A CA 1
ATOM 716 C C . PRO A 1 91 ? 31.507 17.404 -34.458 1.00 71.44 91 PRO A C 1
ATOM 718 O O . PRO A 1 91 ? 31.046 17.112 -33.362 1.00 71.44 91 PRO A O 1
ATOM 721 N N . ILE A 1 92 ? 30.798 17.281 -35.583 1.00 75.19 92 ILE A N 1
ATOM 722 C CA . ILE A 1 92 ? 29.396 16.862 -35.637 1.00 75.19 92 ILE A CA 1
ATOM 723 C C . ILE A 1 92 ? 29.200 15.455 -35.050 1.00 75.19 92 ILE A C 1
ATOM 725 O O . ILE A 1 92 ? 28.205 15.216 -34.377 1.00 75.19 92 ILE A O 1
ATOM 729 N N . VAL A 1 93 ? 30.128 14.512 -35.255 1.00 77.06 93 VAL A N 1
ATOM 730 C CA . VAL A 1 93 ? 29.987 13.147 -34.709 1.00 77.06 93 VAL A CA 1
ATOM 731 C C . VAL A 1 93 ? 30.183 13.141 -33.191 1.00 77.06 93 VAL A C 1
ATOM 733 O O . VAL A 1 93 ? 29.474 12.425 -32.482 1.00 77.06 93 VAL A O 1
ATOM 736 N N . ALA A 1 94 ? 31.104 13.966 -32.683 1.00 79.94 94 ALA A N 1
ATOM 737 C CA . ALA A 1 94 ? 31.283 14.162 -31.248 1.00 79.94 94 ALA A CA 1
ATOM 738 C C . ALA A 1 94 ? 30.059 14.846 -30.617 1.00 79.94 94 ALA A C 1
ATOM 740 O O . ALA A 1 94 ? 29.526 14.332 -29.641 1.00 79.94 94 ALA A O 1
ATOM 741 N N . GLU A 1 95 ? 29.551 15.917 -31.231 1.00 84.06 95 GLU A N 1
ATOM 742 C CA . GLU A 1 95 ? 28.338 16.617 -30.790 1.00 84.06 95 GLU A CA 1
ATOM 743 C C . GLU A 1 95 ? 27.107 15.701 -30.800 1.00 84.06 95 GLU A C 1
ATOM 745 O O . GLU A 1 95 ? 26.341 15.685 -29.841 1.00 84.06 95 GLU A O 1
ATOM 750 N N . ILE A 1 96 ? 26.926 14.879 -31.843 1.00 85.06 96 ILE A N 1
ATOM 751 C CA . ILE A 1 96 ? 25.829 13.901 -31.905 1.00 85.06 96 ILE A CA 1
ATOM 752 C C . ILE A 1 96 ? 25.934 12.903 -30.752 1.00 85.06 96 ILE A C 1
ATOM 754 O O . ILE A 1 96 ? 24.921 12.586 -30.130 1.00 85.06 96 ILE A O 1
ATOM 758 N N . ARG A 1 97 ? 27.135 12.394 -30.456 1.00 84.50 97 ARG A N 1
ATOM 759 C CA . ARG A 1 97 ? 27.336 11.458 -29.344 1.00 84.50 97 ARG A CA 1
ATOM 760 C C . ARG A 1 97 ? 26.983 12.111 -28.009 1.00 84.50 97 ARG A C 1
ATOM 762 O O . ARG A 1 97 ? 26.261 11.498 -27.226 1.00 84.50 97 ARG A O 1
ATOM 769 N N . ASP A 1 98 ? 27.443 13.335 -27.782 1.00 88.56 98 ASP A N 1
ATOM 770 C CA . ASP A 1 98 ? 27.213 14.056 -26.531 1.00 88.56 98 ASP A CA 1
ATOM 771 C C . ASP A 1 98 ? 25.712 14.370 -26.351 1.00 88.56 98 ASP A C 1
ATOM 773 O O . ASP A 1 98 ? 25.147 14.116 -25.288 1.00 88.56 98 ASP A O 1
ATOM 777 N N . VAL A 1 99 ? 25.018 14.784 -27.420 1.00 92.25 99 VAL A N 1
ATOM 778 C CA . VAL A 1 99 ? 23.553 14.973 -27.422 1.00 92.25 99 VAL A CA 1
ATOM 779 C C . VAL A 1 99 ? 22.813 13.658 -27.161 1.00 92.25 99 VAL A C 1
ATOM 781 O O . VAL A 1 99 ? 21.824 13.632 -26.430 1.00 92.25 99 VAL A O 1
ATOM 784 N N . VAL A 1 100 ? 23.264 12.540 -27.737 1.00 93.25 100 VAL A N 1
ATOM 785 C CA . VAL A 1 100 ? 22.659 11.220 -27.490 1.00 93.25 100 VAL A CA 1
ATOM 786 C C . VAL A 1 100 ? 22.830 10.796 -26.030 1.00 93.25 100 VAL A C 1
ATOM 788 O O . VAL A 1 100 ? 21.898 10.236 -25.443 1.00 93.25 100 VAL A O 1
ATOM 791 N N . GLU A 1 101 ? 23.986 11.070 -25.430 1.00 93.31 101 GLU A N 1
ATOM 792 C CA . GLU A 1 101 ? 24.238 10.795 -24.018 1.00 93.31 101 GLU A CA 1
ATOM 793 C C . GLU A 1 101 ? 23.368 11.672 -23.108 1.00 93.31 101 GLU A C 1
ATOM 795 O O . GLU A 1 101 ? 22.717 11.146 -22.197 1.00 93.31 101 GLU A O 1
ATOM 800 N N . GLU A 1 102 ? 23.260 12.968 -23.414 1.00 95.38 102 GLU A N 1
ATOM 801 C CA . GLU A 1 102 ? 22.378 13.904 -22.714 1.00 95.38 102 GLU A CA 1
ATOM 802 C C . GLU A 1 102 ? 20.918 13.438 -22.784 1.00 95.38 102 GLU A C 1
ATOM 804 O O . GLU A 1 102 ? 20.282 13.250 -21.746 1.00 95.38 102 GLU A O 1
ATOM 809 N N . ILE A 1 103 ? 20.406 13.111 -23.977 1.00 93.88 103 ILE A N 1
ATOM 810 C CA . ILE A 1 103 ? 19.055 12.553 -24.163 1.00 93.88 103 ILE A CA 1
ATOM 811 C C . ILE A 1 103 ? 18.873 11.274 -23.336 1.00 93.88 103 ILE A C 1
ATOM 813 O O . ILE A 1 103 ? 17.818 11.060 -22.725 1.00 93.88 103 ILE A O 1
ATOM 817 N N . GLY A 1 104 ? 19.886 10.406 -23.301 1.00 91.75 104 GLY A N 1
ATOM 818 C CA . GLY A 1 104 ? 19.874 9.179 -22.510 1.00 91.75 104 GLY A CA 1
ATOM 819 C C . GLY A 1 104 ? 19.759 9.443 -21.006 1.00 91.75 104 GLY A C 1
ATOM 820 O O . GLY A 1 104 ? 19.021 8.734 -20.313 1.00 91.75 104 GLY A O 1
ATOM 821 N N . GLN A 1 105 ? 20.455 10.462 -20.504 1.00 92.50 105 GLN A N 1
ATOM 822 C CA . GLN A 1 105 ? 20.391 10.904 -19.113 1.00 92.50 105 GLN A CA 1
ATOM 823 C C . GLN A 1 105 ? 19.033 11.544 -18.796 1.00 92.50 105 GLN A C 1
ATOM 825 O O . GLN A 1 105 ? 18.344 11.085 -17.882 1.00 92.50 105 GLN A O 1
ATOM 830 N N . THR A 1 106 ? 18.577 12.508 -19.603 1.00 93.25 106 THR A N 1
ATOM 831 C CA . THR A 1 106 ? 17.284 13.180 -19.407 1.00 93.25 106 THR A CA 1
ATOM 832 C C . THR A 1 106 ? 16.122 12.187 -19.452 1.00 93.25 106 THR A C 1
ATOM 834 O O . THR A 1 106 ? 15.179 12.288 -18.668 1.00 93.25 106 THR A O 1
ATOM 837 N N . ARG A 1 107 ? 16.183 11.172 -20.325 1.00 87.88 107 ARG A N 1
ATOM 838 C CA . ARG A 1 107 ? 15.153 10.126 -20.405 1.00 87.88 107 ARG A CA 1
ATOM 839 C C . ARG A 1 107 ? 15.121 9.238 -19.159 1.00 87.88 107 ARG A C 1
ATOM 841 O O . ARG A 1 107 ? 14.032 8.824 -18.754 1.00 87.88 107 ARG A O 1
ATOM 848 N N . ARG A 1 108 ? 16.277 8.930 -18.560 1.00 87.56 108 ARG A N 1
ATOM 849 C CA . ARG A 1 108 ? 16.349 8.180 -17.294 1.00 87.56 108 ARG A CA 1
ATOM 850 C C . ARG A 1 108 ? 15.746 8.990 -16.150 1.00 87.56 108 ARG A C 1
ATOM 852 O O . ARG A 1 108 ? 14.836 8.500 -15.490 1.00 87.56 108 ARG A O 1
ATOM 859 N N . GLU A 1 109 ? 16.137 10.252 -16.014 1.00 90.12 109 GLU A N 1
ATOM 860 C CA . GLU A 1 109 ? 15.584 11.150 -14.992 1.00 90.12 109 GLU A CA 1
ATOM 861 C C . GLU A 1 109 ? 14.076 11.373 -15.158 1.00 90.12 109 GLU A C 1
ATOM 863 O O . GLU A 1 109 ? 13.328 11.378 -14.182 1.00 90.12 109 GLU A O 1
ATOM 868 N N . ALA A 1 110 ? 13.593 11.524 -16.395 1.00 86.44 110 ALA A N 1
ATOM 869 C CA . ALA A 1 110 ? 12.166 11.655 -16.671 1.00 86.44 110 ALA A CA 1
ATOM 870 C C . ALA A 1 110 ? 11.381 10.393 -16.275 1.00 86.44 110 ALA A C 1
ATOM 872 O O . ALA A 1 110 ? 10.247 10.498 -15.804 1.00 86.44 110 ALA A O 1
ATOM 873 N N . ARG A 1 111 ? 11.975 9.203 -16.435 1.00 83.38 111 ARG A N 1
ATOM 874 C CA . ARG A 1 111 ? 11.370 7.939 -15.999 1.00 83.38 111 ARG A CA 1
ATOM 875 C C . ARG A 1 111 ? 11.289 7.857 -14.475 1.00 83.38 111 ARG A C 1
ATOM 877 O O . ARG A 1 111 ? 10.211 7.581 -13.962 1.00 83.38 111 ARG A O 1
ATOM 884 N N . GLU A 1 112 ? 12.373 8.169 -13.772 1.00 83.12 112 GLU A N 1
ATOM 885 C CA . GLU A 1 112 ? 12.402 8.188 -12.302 1.00 83.12 112 GLU A CA 1
ATOM 886 C C . GLU A 1 112 ? 11.405 9.209 -11.732 1.00 83.12 112 GLU A C 1
ATOM 888 O O . GLU A 1 112 ? 10.617 8.892 -10.840 1.00 83.12 112 GLU A O 1
ATOM 893 N N . LYS A 1 113 ? 11.351 10.420 -12.306 1.00 81.94 113 LYS A N 1
ATOM 894 C CA . LYS A 1 113 ? 10.362 11.443 -11.928 1.00 81.94 113 LYS A CA 1
ATOM 895 C C . LYS A 1 113 ? 8.929 10.974 -12.170 1.00 81.94 113 LYS A C 1
ATOM 897 O O . LYS A 1 113 ? 8.058 11.261 -11.354 1.00 81.94 113 LYS A O 1
ATOM 902 N N . ARG A 1 114 ? 8.666 10.241 -13.256 1.00 83.56 114 ARG A N 1
ATOM 903 C CA . ARG A 1 114 ? 7.339 9.671 -13.532 1.00 83.56 114 ARG A CA 1
ATOM 904 C C . ARG A 1 114 ? 6.954 8.608 -12.504 1.00 83.56 114 ARG A C 1
ATOM 906 O O . ARG A 1 114 ? 5.844 8.646 -11.991 1.00 83.56 114 ARG A O 1
ATOM 913 N N . GLU A 1 115 ? 7.875 7.715 -12.159 1.00 78.44 115 GLU A N 1
ATOM 914 C CA . GLU A 1 115 ? 7.653 6.677 -11.144 1.00 78.44 115 GLU A CA 1
ATOM 915 C C . GLU A 1 115 ? 7.437 7.273 -9.741 1.00 78.44 115 GLU A C 1
ATOM 917 O O . GLU A 1 115 ? 6.635 6.747 -8.961 1.00 78.44 115 GLU A O 1
ATOM 922 N N . LEU A 1 116 ? 8.107 8.389 -9.427 1.00 75.31 116 LEU A N 1
ATOM 923 C CA . LEU A 1 116 ? 7.871 9.156 -8.205 1.00 75.31 116 LEU A CA 1
ATOM 924 C C . LEU A 1 116 ? 6.512 9.864 -8.230 1.00 75.31 116 LEU A C 1
ATOM 926 O O . LEU A 1 116 ? 5.800 9.831 -7.232 1.00 75.31 116 LEU A O 1
ATOM 930 N N . LEU A 1 117 ? 6.121 10.468 -9.355 1.00 78.94 117 LEU A N 1
ATOM 931 C CA . LEU A 1 117 ? 4.802 11.092 -9.508 1.00 78.94 117 LEU A CA 1
ATOM 932 C C . LEU A 1 117 ? 3.666 10.080 -9.344 1.00 78.94 117 LEU A C 1
ATOM 934 O O . LEU A 1 117 ? 2.664 10.399 -8.708 1.00 78.94 117 LEU A O 1
ATOM 938 N N . ASP A 1 118 ? 3.826 8.862 -9.862 1.00 76.44 118 ASP A N 1
ATOM 939 C CA . ASP A 1 118 ? 2.849 7.789 -9.671 1.00 76.44 118 ASP A CA 1
ATOM 940 C C . ASP A 1 118 ? 2.743 7.389 -8.189 1.00 76.44 118 ASP A C 1
ATOM 942 O O . ASP A 1 118 ? 1.641 7.187 -7.681 1.00 76.44 118 ASP A O 1
ATOM 946 N N . LEU A 1 119 ? 3.865 7.353 -7.455 1.00 73.94 119 LEU A N 1
ATOM 947 C CA . LEU A 1 119 ? 3.857 7.142 -6.003 1.00 73.94 119 LEU A CA 1
ATOM 948 C C . LEU A 1 119 ? 3.216 8.315 -5.244 1.00 73.94 119 LEU A C 1
ATOM 950 O O . LEU A 1 119 ? 2.475 8.095 -4.294 1.00 73.94 119 LEU A O 1
ATOM 954 N N . VAL A 1 120 ? 3.476 9.560 -5.639 1.00 77.19 120 VAL A N 1
ATOM 955 C CA . VAL A 1 120 ? 2.858 10.728 -4.995 1.00 77.19 120 VAL A CA 1
ATOM 956 C C . VAL A 1 120 ? 1.352 10.724 -5.231 1.00 77.19 120 VAL A C 1
ATOM 958 O O . VAL A 1 120 ? 0.597 10.886 -4.279 1.00 77.19 120 VAL A O 1
ATOM 961 N N . ARG A 1 121 ? 0.896 10.448 -6.458 1.00 76.50 121 ARG A N 1
ATOM 962 C CA . ARG A 1 121 ? -0.531 10.276 -6.769 1.00 76.50 121 ARG A CA 1
ATOM 963 C C . ARG A 1 121 ? -1.162 9.199 -5.887 1.00 76.50 121 ARG A C 1
ATOM 965 O O . ARG A 1 121 ? -2.208 9.430 -5.296 1.00 76.50 121 ARG A O 1
ATOM 972 N N . ALA A 1 122 ? -0.478 8.069 -5.735 1.00 73.12 122 ALA A N 1
ATOM 973 C CA . ALA A 1 122 ? -0.897 6.968 -4.881 1.00 73.12 122 ALA A CA 1
ATOM 974 C C . ALA A 1 122 ? -1.056 7.329 -3.401 1.00 73.12 122 ALA A C 1
ATOM 976 O O . ALA A 1 122 ? -1.891 6.734 -2.716 1.00 73.12 122 ALA A O 1
ATOM 977 N N . ILE A 1 123 ? -0.197 8.220 -2.904 1.00 74.25 123 ILE A N 1
ATOM 978 C CA . ILE A 1 123 ? -0.242 8.737 -1.536 1.00 74.25 123 ILE A CA 1
ATOM 979 C C . ILE A 1 123 ? -1.381 9.744 -1.404 1.00 74.25 123 ILE A C 1
ATOM 981 O O . ILE A 1 123 ? -2.105 9.683 -0.422 1.00 74.25 123 ILE A O 1
ATOM 985 N N . VAL A 1 124 ? -1.569 10.624 -2.392 1.00 79.38 124 VAL A N 1
ATOM 986 C CA . VAL A 1 124 ? -2.665 11.601 -2.392 1.00 79.38 124 VAL A CA 1
ATOM 987 C C . VAL A 1 124 ? -4.018 10.892 -2.380 1.00 79.38 124 VAL A C 1
ATOM 989 O O . VAL A 1 124 ? -4.817 11.165 -1.493 1.00 79.38 124 VAL A O 1
ATOM 992 N N . GLU A 1 125 ? -4.238 9.921 -3.271 1.00 79.12 125 GLU A N 1
ATOM 993 C CA . GLU A 1 125 ? -5.471 9.117 -3.302 1.00 79.12 125 GLU A CA 1
ATOM 994 C C . GLU A 1 125 ? -5.736 8.440 -1.948 1.00 79.12 125 GLU A C 1
ATOM 996 O O . GLU A 1 125 ? -6.828 8.541 -1.401 1.00 79.12 125 GLU A O 1
ATOM 1001 N N . LEU A 1 126 ? -4.709 7.820 -1.355 1.00 73.94 126 LEU A N 1
ATOM 1002 C CA . LEU A 1 126 ? -4.827 7.191 -0.039 1.00 73.94 126 LEU A CA 1
ATOM 1003 C C . LEU A 1 126 ? -5.105 8.217 1.074 1.00 73.94 126 LEU A C 1
ATOM 1005 O O . LEU A 1 126 ? -5.868 7.938 1.989 1.00 73.94 126 LEU A O 1
ATOM 1009 N N . SER A 1 127 ? -4.493 9.401 1.010 1.00 72.75 127 SER A N 1
ATOM 1010 C CA . SER A 1 127 ? -4.722 10.469 1.987 1.00 72.75 127 SER A CA 1
ATOM 1011 C C . SER A 1 127 ? -6.131 11.049 1.889 1.00 72.75 127 SER A C 1
ATOM 1013 O O . SER A 1 127 ? -6.694 11.448 2.902 1.00 72.75 127 SER A O 1
ATOM 1015 N N . GLU A 1 128 ? -6.724 11.071 0.694 1.00 81.56 128 GLU A N 1
ATOM 1016 C CA . GLU A 1 128 ? -8.119 11.460 0.497 1.00 81.56 128 GLU A CA 1
ATOM 1017 C C . GLU A 1 128 ? -9.077 10.385 1.020 1.00 81.56 128 GLU A C 1
ATOM 1019 O O . GLU A 1 128 ? -10.011 10.733 1.742 1.00 81.56 128 GLU A O 1
ATOM 1024 N N . GLU A 1 129 ? -8.808 9.100 0.740 1.00 78.25 129 GLU A N 1
ATOM 1025 C CA . GLU A 1 129 ? -9.543 7.964 1.321 1.00 78.25 129 GLU A CA 1
ATOM 1026 C C . GLU A 1 129 ? -9.505 8.046 2.865 1.00 78.25 129 GLU A C 1
ATOM 1028 O O . GLU A 1 129 ? -10.549 8.095 3.510 1.00 78.25 129 GLU A O 1
ATOM 1033 N N . LEU A 1 130 ? -8.324 8.193 3.474 1.00 74.75 130 LEU A N 1
ATOM 1034 C CA . LEU A 1 130 ? -8.173 8.315 4.933 1.00 74.75 130 LEU A CA 1
ATOM 1035 C C . LEU A 1 130 ? -8.823 9.578 5.505 1.00 74.75 130 LEU A C 1
ATOM 1037 O O . LEU A 1 130 ? -9.428 9.537 6.573 1.00 74.75 130 LEU A O 1
ATOM 1041 N N . ARG A 1 131 ? -8.732 10.711 4.804 1.00 80.06 131 ARG A N 1
ATOM 1042 C CA . ARG A 1 131 ? -9.410 11.941 5.222 1.00 80.06 131 ARG A CA 1
ATOM 1043 C C . ARG A 1 131 ? -10.922 11.743 5.283 1.00 80.06 131 ARG A C 1
ATOM 1045 O O . ARG A 1 131 ? -11.531 12.208 6.239 1.00 80.06 131 ARG A O 1
ATOM 1052 N N . SER A 1 132 ? -11.509 11.025 4.324 1.00 79.31 132 SER A N 1
ATOM 1053 C CA . SER A 1 132 ? -12.942 10.711 4.360 1.00 79.31 132 SER A CA 1
ATOM 1054 C C . SER A 1 132 ? -13.314 9.840 5.566 1.00 79.31 132 SER A C 1
ATOM 1056 O O . SER A 1 132 ? -14.286 10.141 6.254 1.00 79.31 132 SER A O 1
ATOM 1058 N N . VAL A 1 133 ? -12.467 8.864 5.920 1.00 80.00 133 VAL A N 1
ATOM 1059 C CA . VAL A 1 133 ? -12.630 8.052 7.138 1.00 80.00 133 VAL A CA 1
ATOM 1060 C C . VAL A 1 133 ? -12.623 8.935 8.390 1.00 80.00 133 VAL A C 1
ATOM 1062 O O . VAL A 1 133 ? -13.477 8.787 9.261 1.00 80.00 133 VAL A O 1
ATOM 1065 N N . TRP A 1 134 ? -11.703 9.897 8.484 1.00 73.31 134 TRP A N 1
ATOM 1066 C CA . TRP A 1 134 ? -11.645 10.827 9.616 1.00 73.31 134 TRP A CA 1
ATOM 1067 C C . TRP A 1 134 ? -12.825 11.800 9.674 1.00 73.31 134 TRP A C 1
ATOM 1069 O O . TRP A 1 134 ? -13.286 12.135 10.766 1.00 73.31 134 TRP A O 1
ATOM 1079 N N . GLU A 1 135 ? -13.331 12.246 8.525 1.00 80.69 135 GLU A N 1
ATOM 1080 C CA . GLU A 1 135 ? -14.553 13.050 8.443 1.00 80.69 135 GLU A CA 1
ATOM 1081 C C . GLU A 1 135 ? -15.772 12.250 8.948 1.00 80.69 135 GLU A C 1
ATOM 1083 O O . GLU A 1 135 ? -16.593 12.791 9.694 1.00 80.69 135 GLU A O 1
ATOM 1088 N N . ASP A 1 136 ? -15.854 10.951 8.638 1.00 80.00 136 ASP A N 1
ATOM 1089 C CA . ASP A 1 136 ? -16.886 10.046 9.161 1.00 80.00 136 ASP A CA 1
ATOM 1090 C C . ASP A 1 136 ? -16.761 9.825 10.677 1.00 80.00 136 ASP A C 1
ATOM 1092 O O . ASP A 1 136 ? -17.762 9.918 11.396 1.00 80.00 136 ASP A O 1
ATOM 1096 N N . VAL A 1 137 ? -15.538 9.630 11.189 1.00 77.31 137 VAL A N 1
ATOM 1097 C CA . VAL A 1 137 ? -15.264 9.564 12.637 1.00 77.31 137 VAL A CA 1
ATOM 1098 C C . VAL A 1 137 ? -15.708 10.853 13.333 1.00 77.31 137 VAL A C 1
ATOM 1100 O O . VAL A 1 137 ? -16.407 10.796 14.345 1.00 77.31 137 VAL A O 1
ATOM 1103 N N . GLY A 1 138 ? -15.341 12.016 12.786 1.00 70.62 138 GLY A N 1
ATOM 1104 C CA . GLY A 1 138 ? -15.713 13.323 13.331 1.00 70.62 138 GLY A CA 1
ATOM 1105 C C . GLY A 1 138 ? -17.223 13.569 13.333 1.00 70.62 138 GLY A C 1
ATOM 1106 O O . GLY A 1 138 ? -17.740 14.226 14.233 1.00 70.62 138 GLY A O 1
ATOM 1107 N N . ALA A 1 139 ? -17.943 12.997 12.367 1.00 74.75 139 ALA A N 1
ATOM 1108 C CA . ALA A 1 139 ? -19.397 13.064 12.285 1.00 74.75 139 ALA A CA 1
ATOM 1109 C C . ALA A 1 139 ? -20.126 12.019 13.158 1.00 74.75 139 ALA A C 1
ATOM 1111 O O . ALA A 1 139 ? -21.354 11.952 13.113 1.00 74.75 139 ALA A O 1
ATOM 1112 N N . GLY A 1 140 ? -19.401 11.187 13.917 1.00 69.12 140 GLY A N 1
ATOM 1113 C CA . GLY A 1 140 ? -19.978 10.131 14.756 1.00 69.12 140 GLY A CA 1
ATOM 1114 C C . GLY A 1 140 ? -20.421 8.873 13.993 1.00 69.12 140 GLY A C 1
ATOM 1115 O O . GLY A 1 140 ? -20.985 7.963 14.601 1.00 69.12 140 GLY A O 1
ATOM 1116 N N . ARG A 1 141 ? -20.133 8.776 12.685 1.00 78.38 141 ARG A N 1
ATOM 1117 C CA . ARG A 1 141 ? -20.371 7.594 11.832 1.00 78.38 141 ARG A CA 1
ATOM 1118 C C . ARG A 1 141 ? -19.236 6.581 11.972 1.00 78.38 141 ARG A C 1
ATOM 1120 O O . ARG A 1 141 ? -18.458 6.318 11.059 1.00 78.38 141 ARG A O 1
ATOM 1127 N N . VAL A 1 142 ? -19.086 6.063 13.188 1.00 76.81 142 VAL A N 1
ATOM 1128 C CA . VAL A 1 142 ? -17.907 5.274 13.578 1.00 76.81 142 VAL A CA 1
ATOM 1129 C C . VAL A 1 142 ? -17.883 3.885 12.920 1.00 76.81 142 VAL A C 1
ATOM 1131 O O . VAL A 1 142 ? -16.807 3.341 12.685 1.00 76.81 142 VAL A O 1
ATOM 1134 N N . VAL A 1 143 ? -19.044 3.314 12.580 1.00 76.88 143 VAL A N 1
ATOM 1135 C CA . VAL A 1 143 ? -19.128 2.011 11.891 1.00 76.88 143 VAL A CA 1
ATOM 1136 C C . VAL A 1 143 ? -18.734 2.148 10.426 1.00 76.88 143 VAL A C 1
ATOM 1138 O O . VAL A 1 143 ? -17.947 1.351 9.927 1.00 76.88 143 VAL A O 1
ATOM 1141 N N . GLU A 1 144 ? -19.240 3.178 9.754 1.00 79.31 144 GLU A N 1
ATOM 1142 C CA . GLU A 1 144 ? -18.906 3.482 8.367 1.00 79.31 144 GLU A CA 1
ATOM 1143 C C . GLU A 1 144 ? -17.412 3.797 8.229 1.00 79.31 144 GLU A C 1
ATOM 1145 O O . GLU A 1 144 ? -16.755 3.260 7.342 1.00 79.31 144 GLU A O 1
ATOM 1150 N N . ALA A 1 145 ? -16.851 4.566 9.169 1.00 76.62 145 ALA A N 1
ATOM 1151 C CA . ALA A 1 145 ? -15.417 4.825 9.235 1.00 76.62 145 ALA A CA 1
ATOM 1152 C C . ALA A 1 145 ? -14.584 3.546 9.435 1.00 76.62 145 ALA A C 1
ATOM 1154 O O . ALA A 1 145 ? -13.557 3.361 8.781 1.00 76.62 145 ALA A O 1
ATOM 1155 N N . ALA A 1 146 ? -15.019 2.651 10.328 1.00 73.38 146 ALA A N 1
ATOM 1156 C CA . ALA A 1 146 ? -14.347 1.376 10.570 1.00 73.38 146 ALA A CA 1
ATOM 1157 C C . ALA A 1 146 ? -14.336 0.487 9.317 1.00 73.38 146 ALA A C 1
ATOM 1159 O O . ALA A 1 146 ? -13.290 -0.049 8.954 1.00 73.38 146 ALA A O 1
ATOM 1160 N N . GLN A 1 147 ? -15.473 0.388 8.626 1.00 77.81 147 GLN A N 1
ATOM 1161 C CA . GLN A 1 147 ? -15.592 -0.392 7.398 1.00 77.81 147 GLN A CA 1
ATOM 1162 C C . GLN A 1 147 ? -14.770 0.218 6.252 1.00 77.81 147 GLN A C 1
ATOM 1164 O O . GLN A 1 147 ? -14.034 -0.493 5.573 1.00 77.81 147 GLN A O 1
ATOM 1169 N N . ALA A 1 148 ? -14.823 1.539 6.067 1.00 75.00 148 ALA A N 1
ATOM 1170 C CA . ALA A 1 148 ? -14.024 2.231 5.057 1.00 75.00 148 ALA A CA 1
ATOM 1171 C C . ALA A 1 148 ? -12.510 2.103 5.321 1.00 75.00 148 ALA A C 1
ATOM 1173 O O . ALA A 1 148 ? -11.723 1.984 4.381 1.00 75.00 148 ALA A O 1
ATOM 1174 N N . GLY A 1 149 ? -12.093 2.068 6.592 1.00 71.12 149 GLY A N 1
ATOM 1175 C CA . GLY A 1 149 ? -10.713 1.778 6.986 1.00 71.12 149 GLY A CA 1
ATOM 1176 C C . GLY A 1 149 ? -10.271 0.360 6.608 1.00 71.12 149 GLY A C 1
ATOM 1177 O O . GLY A 1 149 ? -9.207 0.190 6.011 1.00 71.12 149 GLY A O 1
ATOM 1178 N N . GLU A 1 150 ? -11.098 -0.649 6.893 1.00 70.62 150 GLU A N 1
ATOM 1179 C CA . GLU A 1 150 ? -10.835 -2.045 6.510 1.00 70.62 150 GLU A CA 1
ATOM 1180 C C . GLU A 1 150 ? -10.776 -2.210 4.977 1.00 70.62 150 GLU A C 1
ATOM 1182 O O . GLU A 1 150 ? -9.874 -2.853 4.434 1.00 70.62 150 GLU A O 1
ATOM 1187 N N . GLU A 1 151 ? -11.688 -1.565 4.246 1.00 71.56 151 GLU A N 1
ATOM 1188 C CA . GLU A 1 151 ? -11.701 -1.568 2.780 1.00 71.56 151 GLU A CA 1
ATOM 1189 C C . GLU A 1 151 ? -10.460 -0.877 2.191 1.00 71.56 151 GLU A C 1
ATOM 1191 O O . GLU A 1 151 ? -9.892 -1.362 1.205 1.00 71.56 151 GLU A O 1
ATOM 1196 N N . ALA A 1 152 ? -9.983 0.209 2.807 1.00 66.81 152 ALA A N 1
ATOM 1197 C CA . ALA A 1 152 ? -8.735 0.862 2.420 1.00 66.81 152 ALA A CA 1
ATOM 1198 C C . ALA A 1 152 ? -7.524 -0.068 2.630 1.00 66.81 152 ALA A C 1
ATOM 1200 O O . ALA A 1 152 ? -6.645 -0.146 1.762 1.00 66.81 152 ALA A O 1
ATOM 1201 N N . GLU A 1 153 ? -7.497 -0.840 3.721 1.00 65.12 153 GLU A N 1
ATOM 1202 C CA . GLU A 1 153 ? -6.474 -1.860 3.975 1.00 65.12 153 GLU A CA 1
ATOM 1203 C C . GLU A 1 153 ? -6.524 -2.994 2.934 1.00 65.12 153 GLU A C 1
ATOM 1205 O O . GLU A 1 153 ? -5.513 -3.306 2.285 1.00 65.12 153 GLU A O 1
ATOM 1210 N N . GLY A 1 154 ? -7.712 -3.551 2.681 1.00 59.50 154 GLY A N 1
ATOM 1211 C CA . GLY A 1 154 ? -7.933 -4.577 1.660 1.00 59.50 154 GLY A CA 1
ATOM 1212 C C . GLY A 1 154 ? -7.581 -4.092 0.248 1.00 59.50 154 GLY A C 1
ATOM 1213 O O . GLY A 1 154 ? -6.942 -4.805 -0.535 1.00 59.50 154 GLY A O 1
ATOM 1214 N N . GLY A 1 155 ? -7.900 -2.836 -0.067 1.00 58.22 155 GLY A N 1
ATOM 1215 C CA . GLY A 1 155 ? -7.552 -2.172 -1.320 1.00 58.22 155 GLY A CA 1
ATOM 1216 C C . GLY A 1 155 ? -6.047 -1.954 -1.489 1.00 58.22 155 GLY A C 1
ATOM 1217 O O . GLY A 1 155 ? -5.539 -1.970 -2.612 1.00 58.22 155 GLY A O 1
ATOM 1218 N N . VAL A 1 156 ? -5.294 -1.792 -0.400 1.00 57.91 156 VAL A N 1
ATOM 1219 C CA . VAL A 1 156 ? -3.825 -1.703 -0.423 1.00 57.91 156 VAL A CA 1
ATOM 1220 C C . VAL A 1 156 ? -3.179 -3.072 -0.653 1.00 57.91 156 VAL A C 1
ATOM 1222 O O . VAL A 1 156 ? -2.169 -3.153 -1.361 1.00 57.91 156 VAL A O 1
ATOM 1225 N N . ALA A 1 157 ? -3.777 -4.150 -0.141 1.00 51.97 157 ALA A N 1
ATOM 1226 C CA . ALA A 1 157 ? -3.337 -5.521 -0.397 1.00 51.97 157 ALA A CA 1
ATOM 1227 C C . ALA A 1 157 ? -3.700 -6.016 -1.815 1.00 51.97 157 ALA A C 1
ATOM 1229 O O . ALA A 1 157 ? -2.915 -6.737 -2.439 1.00 51.97 157 ALA A O 1
ATOM 1230 N N . GLY A 1 158 ? -4.866 -5.612 -2.336 1.00 43.03 158 GLY A N 1
ATOM 1231 C CA . GLY A 1 158 ? -5.446 -6.100 -3.592 1.00 43.03 158 GLY A CA 1
ATOM 1232 C C . GLY A 1 158 ? -5.145 -5.273 -4.848 1.00 43.03 158 GLY A C 1
ATOM 1233 O O . GLY A 1 158 ? -5.201 -5.818 -5.954 1.00 43.03 158 GLY A O 1
ATOM 1234 N N . ARG A 1 159 ? -4.781 -3.983 -4.734 1.00 52.03 159 ARG A N 1
ATOM 1235 C CA . ARG A 1 159 ? -4.427 -3.145 -5.898 1.00 52.03 159 ARG A CA 1
ATOM 1236 C C . ARG A 1 159 ? -3.068 -3.565 -6.469 1.00 52.03 159 ARG A C 1
ATOM 1238 O O . ARG A 1 159 ? -2.028 -2.953 -6.227 1.00 52.03 159 ARG A O 1
ATOM 1245 N N . ARG A 1 160 ? -3.083 -4.622 -7.290 1.00 42.69 160 ARG A N 1
ATOM 1246 C CA . ARG A 1 160 ? -2.007 -4.974 -8.221 1.00 42.69 160 ARG A CA 1
ATOM 1247 C C . ARG A 1 160 ? -1.903 -3.848 -9.236 1.00 42.69 160 ARG A C 1
ATOM 1249 O O . ARG A 1 160 ? -2.579 -3.862 -10.261 1.00 42.69 160 ARG A O 1
ATOM 1256 N N . TRP A 1 161 ? -1.069 -2.857 -8.942 1.00 46.00 161 TRP A N 1
ATOM 1257 C CA . TRP A 1 161 ? -0.840 -1.800 -9.907 1.00 46.00 161 TRP A CA 1
ATOM 1258 C C . TRP A 1 161 ? -0.213 -2.398 -11.158 1.00 46.00 161 TRP A C 1
ATOM 1260 O O . TRP A 1 161 ? 0.861 -3.009 -11.112 1.00 46.00 161 TRP A O 1
ATOM 1270 N N . CYS A 1 162 ? -0.932 -2.241 -12.267 1.00 35.44 162 CYS A N 1
ATOM 1271 C CA . CYS A 1 162 ? -0.461 -2.501 -13.611 1.00 35.44 162 CYS A CA 1
ATOM 1272 C C . CYS A 1 162 ? 0.771 -1.635 -13.885 1.00 35.44 162 CYS A C 1
ATOM 1274 O O . CYS A 1 162 ? 0.669 -0.535 -14.420 1.00 35.44 162 CYS A O 1
ATOM 1276 N N . GLY A 1 163 ? 1.947 -2.169 -13.560 1.00 35.81 163 GLY A N 1
ATOM 1277 C CA . GLY A 1 163 ? 3.135 -1.888 -14.349 1.00 35.81 163 GLY A CA 1
ATOM 1278 C C . GLY A 1 163 ? 2.803 -2.264 -15.788 1.00 35.81 163 GLY A C 1
ATOM 1279 O O . GLY A 1 163 ? 2.302 -3.364 -16.039 1.00 35.81 163 GLY A O 1
ATOM 1280 N N . GLY A 1 164 ? 2.967 -1.301 -16.692 1.00 34.34 164 GLY A N 1
ATOM 1281 C CA . GLY A 1 164 ? 2.576 -1.402 -18.088 1.00 34.34 164 GLY A CA 1
ATOM 1282 C C . GLY A 1 164 ? 2.964 -2.737 -18.716 1.00 34.34 164 GLY A C 1
ATOM 1283 O O . GLY A 1 164 ? 4.003 -3.322 -18.420 1.00 34.34 164 GLY A O 1
ATOM 1284 N N . ARG A 1 165 ? 2.082 -3.208 -19.595 1.00 39.81 165 ARG A N 1
ATOM 1285 C CA . ARG A 1 165 ? 2.250 -4.384 -20.444 1.00 39.81 165 ARG A CA 1
ATOM 1286 C C . ARG A 1 165 ? 3.623 -4.318 -21.136 1.00 39.81 165 ARG A C 1
ATOM 1288 O O . ARG A 1 165 ? 3.768 -3.634 -22.142 1.00 39.81 165 ARG A O 1
ATOM 1295 N N . ALA A 1 166 ? 4.617 -5.017 -20.600 1.00 35.78 166 ALA A N 1
ATOM 1296 C CA . ALA A 1 166 ? 5.906 -5.215 -21.243 1.00 35.78 166 ALA A CA 1
ATOM 1297 C C . ALA A 1 166 ? 6.212 -6.710 -21.241 1.00 35.78 166 ALA A C 1
ATOM 1299 O O . ALA A 1 166 ? 6.556 -7.323 -20.233 1.00 35.78 166 ALA A O 1
ATOM 1300 N N . SER A 1 167 ? 5.987 -7.285 -22.416 1.00 38.09 167 SER A N 1
ATOM 1301 C CA . SER A 1 167 ? 6.542 -8.553 -22.850 1.00 38.09 167 SER A CA 1
ATOM 1302 C C . SER A 1 167 ? 8.044 -8.608 -22.561 1.00 38.09 167 SER A C 1
ATOM 1304 O O . SER A 1 167 ? 8.768 -7.689 -22.929 1.00 38.09 167 SER A O 1
ATOM 1306 N N . GLY A 1 168 ? 8.490 -9.735 -22.005 1.00 35.78 168 GLY A N 1
ATOM 1307 C CA . GLY A 1 168 ? 9.837 -10.256 -22.215 1.00 35.78 168 GLY A CA 1
ATOM 1308 C C . GLY A 1 168 ? 10.947 -9.678 -21.341 1.00 35.78 168 GLY A C 1
ATOM 1309 O O . GLY A 1 168 ? 11.624 -8.745 -21.749 1.00 35.78 168 GLY A O 1
ATOM 1310 N N . VAL A 1 169 ? 11.235 -10.406 -20.252 1.00 46.62 169 VAL A N 1
ATOM 1311 C CA . VAL A 1 169 ? 12.530 -10.446 -19.540 1.00 46.62 169 VAL A CA 1
ATOM 1312 C C . VAL A 1 169 ? 12.909 -9.111 -18.867 1.00 46.62 169 VAL A C 1
ATOM 1314 O O . VAL A 1 169 ? 12.407 -8.060 -19.222 1.00 46.62 169 VAL A O 1
ATOM 1317 N N . TRP A 1 170 ? 13.812 -9.162 -17.883 1.00 31.61 170 TRP A N 1
ATOM 1318 C CA . TRP A 1 170 ? 14.411 -8.046 -17.125 1.00 31.61 170 TRP A CA 1
ATOM 1319 C C . TRP A 1 170 ? 13.794 -7.729 -15.752 1.00 31.61 170 TRP A C 1
ATOM 1321 O O . TRP A 1 170 ? 12.849 -6.966 -15.606 1.00 31.61 170 TRP A O 1
ATOM 1331 N N . GLY A 1 171 ? 14.489 -8.218 -14.715 1.00 34.69 171 GLY A N 1
ATOM 1332 C CA . GLY A 1 171 ? 14.913 -7.339 -13.623 1.00 34.69 171 GLY A CA 1
ATOM 1333 C C . GLY A 1 171 ? 14.369 -7.646 -12.229 1.00 34.69 171 GLY A C 1
ATOM 1334 O O . GLY A 1 171 ? 13.416 -7.027 -11.775 1.00 34.69 171 GLY A O 1
ATOM 1335 N N . VAL A 1 172 ? 15.102 -8.466 -11.470 1.00 41.09 172 VAL A N 1
ATOM 1336 C CA . VAL A 1 172 ? 14.951 -8.674 -10.011 1.00 41.09 172 VAL A CA 1
ATOM 1337 C C . VAL A 1 172 ? 14.955 -7.349 -9.206 1.00 41.09 172 VAL A C 1
ATOM 1339 O O . VAL A 1 172 ? 14.406 -7.294 -8.108 1.00 41.09 172 VAL A O 1
ATOM 1342 N N . LYS A 1 173 ? 15.481 -6.246 -9.769 1.00 42.25 173 LYS A N 1
ATOM 1343 C CA . LYS A 1 173 ? 15.442 -4.896 -9.171 1.00 42.25 173 LYS A CA 1
ATOM 1344 C C . LYS A 1 173 ? 14.037 -4.281 -9.079 1.00 42.25 173 LYS A C 1
ATOM 1346 O O . LYS A 1 173 ? 13.746 -3.634 -8.079 1.00 42.25 173 LYS A O 1
ATOM 1351 N N . GLU A 1 174 ? 13.140 -4.542 -10.033 1.00 46.97 174 GLU A N 1
ATOM 1352 C CA . GLU A 1 174 ? 11.755 -4.035 -9.971 1.00 46.97 174 GLU A CA 1
ATOM 1353 C C . GLU A 1 174 ? 10.944 -4.696 -8.842 1.00 46.97 174 GLU A C 1
ATOM 1355 O O . GLU A 1 174 ? 9.979 -4.124 -8.335 1.00 46.97 174 GLU A O 1
ATOM 1360 N N . GLY A 1 175 ? 11.338 -5.903 -8.421 1.00 46.72 175 GLY A N 1
ATOM 1361 C CA . GLY A 1 175 ? 10.715 -6.607 -7.302 1.00 46.72 175 GLY A CA 1
ATOM 1362 C C . GLY A 1 175 ? 10.977 -5.928 -5.956 1.00 46.72 175 GLY A C 1
ATOM 1363 O O . GLY A 1 175 ? 10.061 -5.820 -5.143 1.00 46.72 175 GLY A O 1
ATOM 1364 N N . MET A 1 176 ? 12.196 -5.422 -5.731 1.00 41.34 176 MET A N 1
ATOM 1365 C CA . MET A 1 176 ? 12.558 -4.748 -4.476 1.00 41.34 176 MET A CA 1
ATOM 1366 C C . MET A 1 176 ? 11.884 -3.383 -4.329 1.00 41.34 176 MET A C 1
ATOM 1368 O O . MET A 1 176 ? 11.401 -3.059 -3.247 1.00 41.34 176 MET A O 1
ATOM 1372 N N . GLU A 1 177 ? 11.769 -2.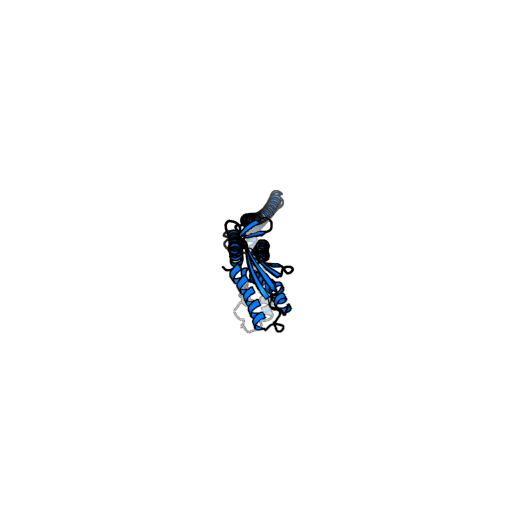613 -5.410 1.00 52.66 177 GLU A N 1
ATOM 1373 C CA . GLU A 1 177 ? 11.114 -1.302 -5.358 1.00 52.66 177 GLU A CA 1
ATOM 1374 C C . GLU A 1 177 ? 9.594 -1.432 -5.150 1.00 52.66 177 GLU A C 1
ATOM 1376 O O . GLU A 1 177 ? 8.996 -0.707 -4.351 1.00 52.66 177 GLU A O 1
ATOM 1381 N N . LYS A 1 178 ? 8.966 -2.440 -5.775 1.00 55.72 178 LYS A N 1
ATOM 1382 C CA . LYS A 1 178 ? 7.560 -2.805 -5.521 1.00 55.72 178 LYS A CA 1
ATOM 1383 C C . LYS A 1 178 ? 7.340 -3.249 -4.074 1.00 55.72 178 LYS A C 1
ATOM 1385 O O . LYS A 1 178 ? 6.334 -2.882 -3.468 1.00 55.72 178 LYS A O 1
ATOM 1390 N N . LEU A 1 179 ? 8.284 -3.995 -3.496 1.00 53.34 179 LEU A N 1
ATOM 1391 C CA . LEU A 1 179 ? 8.241 -4.393 -2.086 1.00 53.34 179 LEU A CA 1
ATOM 1392 C C . LEU A 1 179 ? 8.377 -3.191 -1.147 1.00 53.34 179 LEU A C 1
ATOM 1394 O O . LEU A 1 179 ? 7.667 -3.131 -0.145 1.00 53.34 179 LEU A O 1
ATOM 1398 N N . GLN A 1 180 ? 9.231 -2.222 -1.477 1.00 59.00 180 GLN A N 1
ATOM 1399 C CA . GLN A 1 180 ? 9.426 -1.021 -0.668 1.00 59.00 180 GLN A CA 1
ATOM 1400 C C . GLN A 1 180 ? 8.195 -0.103 -0.710 1.00 59.00 180 GLN A C 1
ATOM 1402 O O . GLN A 1 180 ? 7.734 0.334 0.344 1.00 59.00 180 GLN A O 1
ATOM 1407 N N . LYS A 1 181 ? 7.582 0.082 -1.890 1.00 59.12 181 LYS A N 1
ATOM 1408 C CA . LYS A 1 181 ? 6.299 0.795 -2.040 1.00 59.12 181 LYS A CA 1
ATOM 1409 C C . LYS A 1 181 ? 5.170 0.093 -1.276 1.00 59.12 181 LYS A C 1
ATOM 1411 O O . LYS A 1 181 ? 4.423 0.750 -0.556 1.00 59.12 181 LYS A O 1
ATOM 1416 N N . ARG A 1 182 ? 5.086 -1.243 -1.343 1.00 58.09 182 ARG A N 1
ATOM 1417 C CA . ARG A 1 182 ? 4.099 -2.029 -0.577 1.00 58.09 182 ARG A CA 1
ATOM 1418 C C . ARG A 1 182 ? 4.301 -1.898 0.934 1.00 58.09 182 ARG A C 1
ATOM 1420 O O . ARG A 1 182 ? 3.331 -1.748 1.668 1.00 58.09 182 ARG A O 1
ATOM 1427 N N . LYS A 1 183 ? 5.555 -1.928 1.394 1.00 59.56 183 LYS A N 1
ATOM 1428 C CA . LYS A 1 183 ? 5.902 -1.821 2.816 1.00 59.56 183 LYS A CA 1
ATOM 1429 C C . LYS A 1 183 ? 5.608 -0.429 3.374 1.00 59.56 183 LYS A C 1
ATOM 1431 O O . LYS A 1 183 ? 5.058 -0.338 4.462 1.00 59.56 183 LYS A O 1
ATOM 1436 N N . PHE A 1 184 ? 5.914 0.631 2.624 1.00 59.81 184 PHE A N 1
ATOM 1437 C CA . PHE A 1 184 ? 5.571 2.000 3.019 1.00 59.81 184 PHE A CA 1
ATOM 1438 C C . PHE A 1 184 ? 4.053 2.199 3.094 1.00 59.81 184 PHE A C 1
ATOM 1440 O O . PHE A 1 184 ? 3.555 2.750 4.067 1.00 59.81 184 PHE A O 1
ATOM 1447 N N . ARG A 1 185 ? 3.311 1.685 2.106 1.00 59.62 185 ARG A N 1
ATOM 1448 C CA . ARG A 1 185 ? 1.850 1.809 2.063 1.00 59.62 185 ARG A CA 1
ATOM 1449 C C . ARG A 1 185 ? 1.166 1.067 3.207 1.00 59.62 185 ARG A C 1
ATOM 1451 O O . ARG A 1 185 ? 0.321 1.644 3.875 1.00 59.62 185 ARG A O 1
ATOM 1458 N N . SER A 1 186 ? 1.584 -0.172 3.467 1.00 61.06 186 SER A N 1
ATOM 1459 C CA . SER A 1 186 ? 1.114 -0.937 4.626 1.00 61.06 186 SER A CA 1
ATOM 1460 C C . SER A 1 186 ? 1.477 -0.240 5.937 1.00 61.06 186 SER A C 1
ATOM 1462 O O . SER A 1 186 ? 0.630 -0.133 6.807 1.00 61.06 186 SER A O 1
ATOM 1464 N N . PHE A 1 187 ? 2.688 0.306 6.070 1.00 62.78 187 PHE A N 1
ATOM 1465 C CA . PHE A 1 187 ? 3.075 1.051 7.268 1.00 62.78 187 PHE A CA 1
ATOM 1466 C C . PHE A 1 187 ? 2.202 2.294 7.501 1.00 62.78 187 PHE A C 1
ATOM 1468 O O . PHE A 1 187 ? 1.770 2.526 8.626 1.00 62.78 187 PHE A O 1
ATOM 1475 N N . TYR A 1 188 ? 1.918 3.063 6.447 1.00 62.50 188 TYR A N 1
ATOM 1476 C CA . TYR A 1 188 ? 1.108 4.278 6.540 1.00 62.50 188 TYR A CA 1
ATOM 1477 C C . TYR A 1 188 ? -0.345 3.968 6.922 1.00 62.50 188 TYR A C 1
ATOM 1479 O O . TYR A 1 188 ? -0.873 4.560 7.856 1.00 62.50 188 TYR A O 1
ATOM 1487 N N . VAL A 1 189 ? -0.957 2.974 6.267 1.00 63.41 189 VAL A N 1
ATOM 1488 C CA . VAL A 1 189 ? -2.328 2.528 6.575 1.00 63.41 189 VAL A CA 1
ATOM 1489 C C . VAL A 1 189 ? -2.406 1.962 7.987 1.00 63.41 189 VAL A C 1
ATOM 1491 O O . VAL A 1 189 ? -3.279 2.359 8.745 1.00 63.41 189 VAL A O 1
ATOM 1494 N N . ASN A 1 190 ? -1.454 1.111 8.379 1.00 65.81 190 ASN A N 1
ATOM 1495 C CA . ASN A 1 190 ? -1.433 0.514 9.714 1.00 65.81 190 ASN A CA 1
ATOM 1496 C C . ASN A 1 190 ? -1.288 1.570 10.815 1.00 65.81 190 ASN A C 1
ATOM 1498 O O . ASN A 1 190 ? -1.867 1.415 11.885 1.00 65.81 190 ASN A O 1
ATOM 1502 N N . SER A 1 191 ? -0.522 2.638 10.570 1.00 66.81 191 SER A N 1
ATOM 1503 C CA . SER A 1 191 ? -0.368 3.729 11.536 1.00 66.81 191 SER A CA 1
ATOM 1504 C C . SER A 1 191 ? -1.673 4.495 11.755 1.00 66.81 191 SER A C 1
ATOM 1506 O O . SER A 1 191 ? -1.957 4.899 12.877 1.00 66.81 191 SER A O 1
ATOM 1508 N N . GLU A 1 192 ? -2.461 4.696 10.703 1.00 67.25 192 GLU A N 1
ATOM 1509 C CA . GLU A 1 192 ? -3.731 5.428 10.757 1.00 67.25 192 GLU A CA 1
ATOM 1510 C C . GLU A 1 192 ? -4.866 4.541 11.293 1.00 67.25 192 GLU A C 1
ATOM 1512 O O . GLU A 1 192 ? -5.626 4.964 12.164 1.00 67.25 192 GLU A O 1
ATOM 1517 N N . LEU A 1 193 ? -4.918 3.265 10.889 1.00 69.69 193 LEU A N 1
ATOM 1518 C CA . LEU A 1 193 ? -5.838 2.279 11.466 1.00 69.69 193 LEU A CA 1
ATOM 1519 C C . LEU A 1 193 ? -5.608 2.113 12.968 1.00 69.69 193 LEU A C 1
ATOM 1521 O O . LEU A 1 193 ? -6.565 2.006 13.732 1.00 69.69 193 LEU A O 1
ATOM 1525 N N . PHE A 1 194 ? -4.346 2.147 13.407 1.00 76.38 194 PHE A N 1
ATOM 1526 C CA . PHE A 1 194 ? -4.008 2.118 14.825 1.00 76.38 194 PHE A CA 1
ATOM 1527 C C . PHE A 1 194 ? -4.633 3.293 15.587 1.00 76.38 194 PHE A C 1
ATOM 1529 O O . PHE A 1 194 ? -5.053 3.127 16.730 1.00 76.38 194 PHE A O 1
ATOM 1536 N N . MET A 1 195 ? -4.758 4.469 14.965 1.00 77.31 195 MET A N 1
ATOM 1537 C CA . MET A 1 195 ? -5.419 5.609 15.601 1.00 77.31 195 MET A CA 1
ATOM 1538 C C . MET A 1 195 ? -6.931 5.403 15.738 1.00 77.31 195 MET A C 1
ATOM 1540 O O . MET A 1 195 ? -7.492 5.777 16.768 1.00 77.31 195 MET A O 1
ATOM 1544 N N . ILE A 1 196 ? -7.588 4.782 14.751 1.00 80.38 196 ILE A N 1
ATOM 1545 C CA . ILE A 1 196 ? -9.014 4.417 14.841 1.00 80.38 196 ILE A CA 1
ATOM 1546 C C . ILE A 1 196 ? -9.213 3.355 15.926 1.00 80.38 196 ILE A C 1
ATOM 1548 O O . ILE A 1 196 ? -10.095 3.496 16.772 1.00 80.38 196 ILE A O 1
ATOM 1552 N N . GLN A 1 197 ? -8.357 2.332 15.957 1.00 84.06 197 GLN A N 1
ATOM 1553 C CA . GLN A 1 197 ? -8.368 1.298 16.993 1.00 84.06 197 GLN A CA 1
ATOM 1554 C C . GLN A 1 197 ? -8.197 1.898 18.394 1.00 84.06 197 GLN A C 1
ATOM 1556 O O . GLN A 1 197 ? -8.977 1.597 19.296 1.00 84.06 197 GLN A O 1
ATOM 1561 N N . ASP A 1 198 ? -7.219 2.787 18.579 1.00 85.75 198 ASP A N 1
ATOM 1562 C CA . ASP A 1 198 ? -6.994 3.486 19.845 1.00 85.75 198 ASP A CA 1
ATOM 1563 C C . ASP A 1 198 ? -8.193 4.363 20.242 1.00 85.75 198 ASP A C 1
ATOM 1565 O O . ASP A 1 198 ? -8.601 4.380 21.406 1.00 85.75 198 ASP A O 1
ATOM 1569 N N . LEU A 1 199 ? -8.803 5.063 19.282 1.00 85.75 199 LEU A N 1
ATOM 1570 C CA . LEU A 1 199 ? -9.995 5.868 19.528 1.00 85.75 199 LEU A CA 1
ATOM 1571 C C . LEU A 1 199 ? -11.180 5.002 19.981 1.00 85.75 199 LEU A C 1
ATOM 1573 O O . LEU A 1 199 ? -11.835 5.337 20.968 1.00 85.75 199 LEU A O 1
ATOM 1577 N N . LEU A 1 200 ? -11.425 3.875 19.310 1.00 86.12 200 LEU A N 1
ATOM 1578 C CA . LEU A 1 200 ? -12.469 2.913 19.672 1.00 86.12 200 LEU A CA 1
ATOM 1579 C C . LEU A 1 200 ? -12.254 2.332 21.074 1.00 86.12 200 LEU A C 1
ATOM 1581 O O . LEU A 1 200 ? -13.187 2.272 21.876 1.00 86.12 200 LEU A O 1
ATOM 1585 N N . VAL A 1 201 ? -11.013 1.974 21.413 1.00 88.12 201 VAL A N 1
ATOM 1586 C CA . VAL A 1 201 ? -10.664 1.513 22.764 1.00 88.12 201 VAL A CA 1
ATOM 1587 C C . VAL A 1 201 ? -10.930 2.609 23.795 1.00 88.12 201 VAL A C 1
ATOM 1589 O O . VAL A 1 201 ? -11.492 2.322 24.851 1.00 88.12 201 VAL A O 1
ATOM 1592 N N . ARG A 1 202 ? -10.598 3.871 23.499 1.00 87.88 202 ARG A N 1
ATOM 1593 C CA . ARG A 1 202 ? -10.905 5.000 24.391 1.00 87.88 202 ARG A CA 1
ATOM 1594 C C . ARG A 1 202 ? -12.407 5.216 24.566 1.00 87.88 202 ARG A C 1
ATOM 1596 O O . ARG A 1 202 ? -12.837 5.506 25.683 1.00 87.88 202 ARG A O 1
ATOM 1603 N N . PHE A 1 203 ? -13.208 5.037 23.514 1.00 87.25 203 PHE A N 1
ATOM 1604 C CA . PHE A 1 203 ? -14.669 5.047 23.629 1.00 87.25 203 PHE A CA 1
ATOM 1605 C C . PHE A 1 203 ? -15.158 3.942 24.565 1.00 87.25 203 PHE A C 1
ATOM 1607 O O . PHE A 1 203 ? -15.929 4.231 25.478 1.00 87.25 203 PHE A O 1
ATOM 1614 N N . MET A 1 204 ? -14.647 2.717 24.418 1.00 88.62 204 MET A N 1
ATOM 1615 C CA . MET A 1 204 ? -14.992 1.598 25.300 1.00 88.62 204 MET A CA 1
ATOM 1616 C C . MET A 1 204 ? -14.607 1.866 26.766 1.00 88.62 204 MET A C 1
ATOM 1618 O O . MET A 1 204 ? -15.368 1.572 27.687 1.00 88.62 204 MET A O 1
ATOM 1622 N N . GLU A 1 205 ? -13.445 2.478 27.004 1.00 87.19 205 GLU A N 1
ATOM 1623 C CA . GLU A 1 205 ? -13.007 2.859 28.352 1.00 87.19 205 GLU A CA 1
ATOM 1624 C C . GLU A 1 205 ? -13.834 3.986 28.974 1.00 87.19 205 GLU A C 1
ATOM 1626 O O . GLU A 1 205 ? -13.946 4.052 30.198 1.00 87.19 205 GLU A O 1
ATOM 1631 N N . ASN A 1 206 ? -14.390 4.876 28.154 1.00 86.12 206 ASN A N 1
ATOM 1632 C CA . ASN A 1 206 ? -15.312 5.910 28.611 1.00 86.12 206 ASN A CA 1
ATOM 1633 C C . ASN A 1 206 ? -16.735 5.386 28.811 1.00 86.12 206 ASN A C 1
ATOM 1635 O O . ASN A 1 206 ? -17.458 5.933 29.646 1.00 86.12 206 ASN A O 1
ATOM 1639 N N . ALA A 1 207 ? -17.113 4.337 28.082 1.00 86.25 207 ALA A N 1
ATOM 1640 C CA . ALA A 1 207 ? -18.400 3.684 28.231 1.00 86.25 207 ALA A CA 1
ATOM 1641 C C . ALA A 1 207 ? -18.524 2.998 29.582 1.00 86.25 207 ALA A C 1
ATOM 1643 O O . ALA A 1 207 ? -19.488 3.254 30.292 1.00 86.25 207 ALA A O 1
ATOM 1644 N N . VAL A 1 208 ? -17.533 2.188 29.964 1.00 86.44 208 VAL A N 1
ATOM 1645 C CA . VAL A 1 208 ? -17.545 1.466 31.241 1.00 86.44 208 VAL A CA 1
ATOM 1646 C C . VAL A 1 208 ? -16.562 2.105 32.214 1.00 86.44 208 VAL A C 1
ATOM 1648 O O . VAL A 1 208 ? -15.349 1.881 32.147 1.00 86.44 208 VAL A O 1
ATOM 1651 N N . ARG A 1 209 ? -17.088 2.897 33.150 1.00 86.94 209 ARG A N 1
ATOM 1652 C CA . ARG A 1 209 ? -16.306 3.566 34.192 1.00 86.94 209 ARG A CA 1
ATOM 1653 C C . ARG A 1 209 ? -16.472 2.862 35.529 1.00 86.94 209 ARG A C 1
ATOM 1655 O O . ARG A 1 209 ? -17.576 2.528 35.943 1.00 86.94 209 ARG A O 1
ATOM 1662 N N . PHE A 1 210 ? -15.354 2.696 36.222 1.00 83.50 210 PHE A N 1
ATOM 1663 C CA . PHE A 1 210 ? -15.314 2.152 37.572 1.00 83.50 210 PHE A CA 1
ATOM 1664 C C . PHE A 1 210 ? -14.889 3.266 38.524 1.00 83.50 210 PHE A C 1
ATOM 1666 O O . PHE A 1 210 ? -13.738 3.706 38.488 1.00 83.50 210 PHE A O 1
ATOM 1673 N N . ASP A 1 211 ? -15.818 3.743 39.347 1.00 82.81 211 ASP A N 1
ATOM 1674 C CA . ASP A 1 211 ? -15.539 4.744 40.368 1.00 82.81 211 ASP A CA 1
ATOM 1675 C C . ASP A 1 211 ? -15.173 4.051 41.683 1.00 82.81 211 ASP A C 1
ATOM 1677 O O . ASP A 1 211 ? -16.013 3.465 42.369 1.00 82.81 211 ASP A O 1
ATOM 1681 N N . GLN A 1 212 ? -13.893 4.135 42.046 1.00 74.94 212 GLN A N 1
ATOM 1682 C CA . GLN A 1 212 ? -13.370 3.542 43.273 1.00 74.94 212 GLN A CA 1
ATOM 1683 C C . GLN A 1 212 ? -13.779 4.318 44.537 1.00 74.94 212 GLN A C 1
ATOM 1685 O O . GLN A 1 212 ? -13.827 3.731 45.618 1.00 74.94 212 GLN A O 1
ATOM 1690 N N . GLN A 1 213 ? -14.070 5.618 44.430 1.00 74.62 213 GLN A N 1
ATOM 1691 C CA . GLN A 1 213 ? -14.448 6.441 45.582 1.00 74.62 213 GLN A CA 1
ATOM 1692 C C . GLN A 1 213 ? -15.869 6.107 46.035 1.00 74.62 213 GLN A C 1
ATOM 1694 O O . GLN A 1 213 ? -16.109 5.912 47.227 1.00 74.62 213 GLN A O 1
ATOM 1699 N N . HIS A 1 214 ? -16.785 5.955 45.079 1.00 71.19 214 HIS A N 1
ATOM 1700 C CA . HIS A 1 214 ? -18.190 5.654 45.357 1.00 71.19 214 HIS A CA 1
ATOM 1701 C C . HIS A 1 214 ? -18.527 4.152 45.266 1.00 71.19 214 HIS A C 1
ATOM 1703 O O . HIS A 1 214 ? -19.584 3.740 45.733 1.00 71.19 214 HIS A O 1
ATOM 1709 N N . ASN A 1 215 ? -17.601 3.310 44.782 1.00 77.62 215 ASN A N 1
ATOM 1710 C CA . ASN A 1 215 ? -17.812 1.884 44.466 1.00 77.62 215 ASN A CA 1
ATOM 1711 C C . ASN A 1 215 ? -18.976 1.695 43.499 1.00 77.62 215 ASN A C 1
ATOM 1713 O O . ASN A 1 215 ? -19.926 0.958 43.769 1.00 77.62 215 ASN A O 1
ATOM 1717 N N . GLU A 1 216 ? -18.893 2.408 42.383 1.00 85.00 216 GLU A N 1
ATOM 1718 C CA . GLU A 1 216 ? -19.932 2.427 41.364 1.00 85.00 216 GLU A CA 1
ATOM 1719 C C . GLU A 1 216 ? -19.369 1.929 40.039 1.00 85.00 216 GLU A C 1
ATOM 1721 O O . GLU A 1 216 ? -18.273 2.318 39.625 1.00 85.00 216 GLU A O 1
ATOM 1726 N N . VAL A 1 217 ? -20.134 1.080 39.363 1.00 85.06 217 VAL A N 1
ATOM 1727 C CA . VAL A 1 217 ? -19.895 0.719 37.967 1.00 85.06 217 VAL A CA 1
ATOM 1728 C C . VAL A 1 217 ? -20.886 1.502 37.128 1.00 85.06 217 VAL A C 1
ATOM 1730 O O . VAL A 1 217 ? -22.090 1.353 37.304 1.00 85.06 217 VAL A O 1
ATOM 1733 N N . ARG A 1 218 ? -20.388 2.344 36.228 1.00 86.88 218 ARG A N 1
ATOM 1734 C CA . ARG A 1 218 ? -21.214 3.160 35.339 1.00 86.88 218 ARG A CA 1
ATOM 1735 C C . ARG A 1 218 ? -21.034 2.702 33.907 1.00 86.88 218 ARG A C 1
ATOM 1737 O O . ARG A 1 218 ? -19.900 2.581 33.443 1.00 86.88 218 ARG A O 1
ATOM 1744 N N . VAL A 1 219 ? -22.144 2.467 33.223 1.00 85.94 219 VAL A N 1
ATOM 1745 C CA . VAL A 1 219 ? -22.178 2.129 31.801 1.00 85.94 219 VAL A CA 1
ATOM 1746 C C . VAL A 1 219 ? -22.941 3.225 31.071 1.00 85.94 219 VAL A C 1
ATOM 1748 O O . VAL A 1 219 ? -24.143 3.381 31.268 1.00 85.94 219 VAL A O 1
ATOM 1751 N N . ASN A 1 220 ? -22.228 3.993 30.250 1.00 84.50 220 ASN A N 1
ATOM 1752 C CA . ASN A 1 220 ? -22.783 5.046 29.407 1.00 84.50 220 ASN A CA 1
ATOM 1753 C C . ASN A 1 220 ? -23.135 4.482 28.030 1.00 84.50 220 ASN A C 1
ATOM 1755 O O . ASN A 1 220 ? -22.262 3.968 27.329 1.00 84.50 220 ASN A O 1
ATOM 1759 N N . TYR A 1 221 ? -24.395 4.625 27.627 1.00 82.75 221 TYR A N 1
ATOM 1760 C CA . TYR A 1 221 ? -24.865 4.211 26.302 1.00 82.75 221 TYR A CA 1
ATOM 1761 C C . TYR A 1 221 ? -24.651 5.296 25.254 1.00 82.75 221 TYR A C 1
ATOM 1763 O O . TYR A 1 221 ? -24.507 4.977 24.076 1.00 82.75 221 TYR A O 1
ATOM 1771 N N . LEU A 1 222 ? -24.598 6.561 25.680 1.00 82.56 222 LEU A N 1
ATOM 1772 C CA . LEU A 1 222 ? -24.299 7.703 24.827 1.00 82.56 222 LEU A CA 1
ATOM 1773 C C . LEU A 1 222 ? -22.929 8.271 25.195 1.00 82.56 222 LEU A C 1
ATOM 1775 O O . LEU A 1 222 ? -22.715 8.757 26.305 1.00 82.56 222 LEU A O 1
ATOM 1779 N N . LEU A 1 223 ? -21.990 8.190 24.261 1.00 81.56 223 LEU A N 1
ATOM 1780 C CA . LEU A 1 223 ? -20.593 8.526 24.482 1.00 81.56 223 LEU A CA 1
ATOM 1781 C C . LEU A 1 223 ? -20.248 9.852 23.818 1.00 81.56 223 LEU A C 1
ATOM 1783 O O . LEU A 1 223 ? -20.613 10.117 22.670 1.00 81.56 223 LEU A O 1
ATOM 1787 N N . SER A 1 224 ? -19.484 10.662 24.543 1.00 78.94 224 SER A N 1
ATOM 1788 C CA . SER A 1 224 ? -18.822 11.847 24.014 1.00 78.94 224 SER A CA 1
ATOM 1789 C C . SER A 1 224 ? -17.322 11.773 24.289 1.00 78.94 224 SER A C 1
ATOM 1791 O O . SER A 1 224 ? -16.881 11.459 25.400 1.00 78.94 224 SER A O 1
ATOM 1793 N N . LEU A 1 225 ? -16.512 11.991 23.253 1.00 75.69 225 LEU A N 1
ATOM 1794 C CA . LEU A 1 225 ? -15.061 11.840 23.332 1.00 75.69 225 LEU A CA 1
ATOM 1795 C C . LEU A 1 225 ? -14.376 12.749 22.309 1.00 75.69 225 LEU A C 1
ATOM 1797 O O . LEU A 1 225 ? -14.698 12.710 21.128 1.00 75.69 225 LEU A O 1
ATOM 1801 N N . ASN A 1 226 ? -13.417 13.565 22.762 1.00 68.94 226 ASN A N 1
ATOM 1802 C CA . ASN A 1 226 ? -12.612 14.467 21.920 1.00 68.94 226 ASN A CA 1
ATOM 1803 C C . ASN A 1 226 ? -13.425 15.350 20.944 1.00 68.94 226 ASN A C 1
ATOM 1805 O O . ASN A 1 226 ? -12.992 15.583 19.820 1.00 68.94 226 ASN A O 1
ATOM 1809 N N . GLY A 1 227 ? -14.594 15.846 21.364 1.00 66.50 227 GLY A N 1
ATOM 1810 C CA . GLY A 1 227 ? -15.459 16.695 20.532 1.00 66.50 227 GLY A CA 1
ATOM 1811 C C . GLY A 1 227 ? -16.402 15.934 19.592 1.00 66.50 227 GLY A C 1
ATOM 1812 O O . GLY A 1 227 ? -17.202 16.568 18.914 1.00 66.50 227 GLY A O 1
ATOM 1813 N N . ILE A 1 228 ? -16.346 14.598 19.578 1.00 72.00 228 ILE A N 1
ATOM 1814 C CA . ILE A 1 228 ? -17.358 13.740 18.957 1.00 72.00 228 ILE A CA 1
ATOM 1815 C C . ILE A 1 228 ? -18.437 13.504 20.013 1.00 72.00 228 ILE A C 1
ATOM 1817 O O . ILE A 1 228 ? -18.154 12.919 21.060 1.00 72.00 228 ILE A O 1
ATOM 1821 N N . GLU A 1 229 ? -19.653 13.981 19.769 1.00 75.00 229 GLU A N 1
ATOM 1822 C CA . GLU A 1 229 ? -20.778 13.861 20.699 1.00 75.00 229 GLU A CA 1
ATOM 1823 C C . GLU A 1 229 ? -21.854 12.928 20.143 1.00 75.00 229 GLU A C 1
ATOM 1825 O O . GLU A 1 229 ? -22.119 12.910 18.943 1.00 75.00 229 GLU A O 1
ATOM 1830 N N . GLY A 1 230 ? -22.499 12.170 21.033 1.00 74.50 230 GLY A N 1
ATOM 1831 C CA . GLY A 1 230 ? -23.699 11.409 20.693 1.00 74.50 230 GLY A CA 1
ATOM 1832 C C . GLY A 1 230 ? -23.451 10.042 20.051 1.00 74.50 230 GLY A C 1
ATOM 1833 O O . GLY A 1 230 ? -24.327 9.540 19.353 1.00 74.50 230 GLY A O 1
ATOM 1834 N N . VAL A 1 231 ? -22.287 9.423 20.272 1.00 81.62 231 VAL A N 1
ATOM 1835 C CA . VAL A 1 231 ? -21.996 8.091 19.719 1.00 81.62 231 VAL A CA 1
ATOM 1836 C C . VAL A 1 231 ? -22.609 7.014 20.608 1.00 81.62 231 VAL A C 1
ATOM 1838 O O . VAL A 1 231 ? -22.280 6.911 21.788 1.00 81.62 231 VAL A O 1
ATOM 1841 N N . GLU A 1 232 ? -23.474 6.176 20.044 1.00 85.19 232 GLU A N 1
ATOM 1842 C CA . GLU A 1 232 ? -24.055 5.047 20.772 1.00 85.19 232 GLU A CA 1
ATOM 1843 C C . GLU A 1 232 ? -23.010 3.952 21.046 1.00 85.19 232 GLU A C 1
ATOM 1845 O O . GLU A 1 232 ? -22.278 3.530 20.146 1.00 85.19 232 GLU A O 1
ATOM 1850 N N . LEU A 1 233 ? -22.991 3.409 22.266 1.00 85.44 233 LEU A N 1
ATOM 1851 C CA . LEU A 1 233 ? -22.112 2.301 22.661 1.00 85.44 233 LEU A CA 1
ATOM 1852 C C . LEU A 1 233 ? -22.250 1.091 21.725 1.00 85.44 233 LEU A C 1
ATOM 1854 O O . LEU A 1 233 ? -21.257 0.478 21.340 1.00 85.44 233 LEU A O 1
ATOM 1858 N N . ARG A 1 234 ? -23.472 0.782 21.282 1.00 85.75 234 ARG A N 1
ATOM 1859 C CA . ARG A 1 234 ? -23.730 -0.304 20.327 1.00 85.75 234 ARG A CA 1
ATOM 1860 C C . ARG A 1 234 ? -23.009 -0.092 18.993 1.00 85.75 234 ARG A C 1
ATOM 1862 O O . ARG A 1 234 ? -22.545 -1.055 18.384 1.00 85.75 234 ARG A O 1
ATOM 1869 N N . THR A 1 235 ? -22.917 1.153 18.540 1.00 86.00 235 THR A N 1
ATOM 1870 C CA . THR A 1 235 ? -22.209 1.538 17.314 1.00 86.00 235 THR A CA 1
ATOM 1871 C C . THR A 1 235 ? -20.703 1.370 17.494 1.00 86.00 235 THR A C 1
ATOM 1873 O O . THR A 1 235 ? -20.044 0.828 16.611 1.00 86.00 235 THR A O 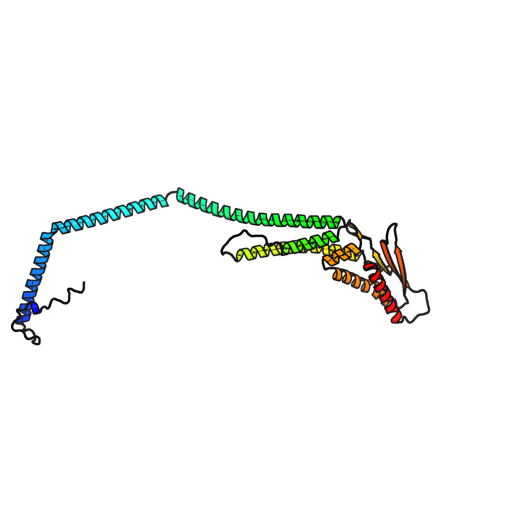1
ATOM 1876 N N . VAL A 1 236 ? -20.167 1.713 18.670 1.00 87.19 236 VAL A N 1
ATOM 1877 C CA . VAL A 1 236 ? -18.756 1.459 19.011 1.00 87.19 236 VAL A CA 1
ATOM 1878 C C . VAL A 1 236 ? -18.449 -0.038 19.034 1.00 87.19 236 VAL A C 1
ATOM 1880 O O . VAL A 1 236 ? -17.481 -0.457 18.409 1.00 87.19 236 VAL A O 1
ATOM 1883 N N . LEU A 1 237 ? -19.281 -0.859 19.684 1.00 88.38 237 LEU A N 1
ATOM 1884 C CA . LEU A 1 237 ? -19.080 -2.314 19.745 1.00 88.38 237 LEU A CA 1
ATOM 1885 C C . LEU A 1 237 ? -19.083 -2.953 18.351 1.00 88.38 237 LEU A C 1
ATOM 1887 O O . LEU A 1 237 ? -18.218 -3.772 18.055 1.00 88.38 237 LEU A O 1
ATOM 1891 N N . LYS A 1 238 ? -20.003 -2.535 17.471 1.00 87.44 238 LYS A N 1
ATOM 1892 C CA . LYS A 1 238 ? -20.014 -2.969 16.066 1.00 87.44 238 LYS A CA 1
ATOM 1893 C C . LYS A 1 238 ? -18.744 -2.553 15.330 1.00 87.44 238 LYS A C 1
ATOM 1895 O O . LYS A 1 238 ? -18.149 -3.376 14.651 1.00 87.44 238 LYS A O 1
ATOM 1900 N N . ALA A 1 239 ? -18.309 -1.302 15.473 1.00 85.69 239 ALA A N 1
ATOM 1901 C CA . ALA A 1 239 ? -17.085 -0.823 14.834 1.00 85.69 239 ALA A CA 1
ATOM 1902 C C . ALA A 1 239 ? -15.840 -1.585 15.328 1.00 85.69 239 ALA A C 1
ATOM 1904 O O . ALA A 1 239 ? -14.963 -1.920 14.539 1.00 85.69 239 ALA A O 1
ATOM 1905 N N . MET A 1 240 ? -15.779 -1.918 16.621 1.00 88.50 240 MET A N 1
ATOM 1906 C CA . MET A 1 240 ? -14.705 -2.740 17.186 1.00 88.50 240 MET A CA 1
ATOM 1907 C C . MET A 1 240 ? -14.706 -4.177 16.656 1.00 88.50 240 MET A C 1
ATOM 1909 O O . MET A 1 240 ? -13.629 -4.753 16.517 1.00 88.50 240 MET A O 1
ATOM 1913 N N . ASP A 1 241 ? -15.881 -4.743 16.373 1.00 87.81 241 ASP A N 1
ATOM 1914 C CA . ASP A 1 241 ? -16.025 -6.062 15.746 1.00 87.81 241 ASP A CA 1
ATOM 1915 C C . ASP A 1 241 ? -15.507 -6.047 14.301 1.00 87.81 241 ASP A C 1
ATOM 1917 O O . ASP A 1 241 ? -14.674 -6.876 13.946 1.00 87.81 241 ASP A O 1
ATOM 1921 N N . VAL A 1 242 ? -15.887 -5.031 13.510 1.00 83.88 242 VAL A N 1
ATOM 1922 C CA . VAL A 1 242 ? -15.395 -4.841 12.129 1.00 83.88 242 VAL A CA 1
ATOM 1923 C C . VAL A 1 242 ? -13.869 -4.740 12.084 1.00 83.88 242 VAL A C 1
ATOM 1925 O O . VAL A 1 242 ? -13.223 -5.410 11.289 1.00 83.88 242 VAL A O 1
ATOM 1928 N N . VAL A 1 243 ? -13.267 -3.956 12.982 1.00 82.12 243 VAL A N 1
ATOM 1929 C CA . VAL A 1 243 ? -11.802 -3.793 13.030 1.00 82.12 243 VAL A CA 1
ATOM 1930 C C . VAL A 1 243 ? -11.099 -4.991 13.703 1.00 82.12 243 VAL A C 1
ATOM 1932 O O . VAL A 1 243 ? -9.871 -5.048 13.756 1.00 82.12 243 VAL A O 1
ATOM 1935 N N . GLY A 1 244 ? -11.847 -5.963 14.236 1.00 83.06 244 GLY A N 1
ATOM 1936 C CA . GLY A 1 244 ? -11.297 -7.167 14.866 1.00 83.06 244 GLY A CA 1
ATOM 1937 C C . GLY A 1 244 ? -10.633 -6.930 16.229 1.00 83.06 244 GLY A C 1
ATOM 1938 O O . GLY A 1 244 ? -9.758 -7.694 16.632 1.00 83.06 244 GLY A O 1
ATOM 1939 N N . ILE A 1 245 ? -11.021 -5.870 16.949 1.00 89.62 245 ILE A N 1
ATOM 1940 C CA . ILE A 1 245 ? -10.461 -5.492 18.264 1.00 89.62 245 ILE A CA 1
ATOM 1941 C C . ILE A 1 245 ? -11.473 -5.577 19.416 1.00 89.62 245 ILE A C 1
ATOM 1943 O O . ILE A 1 245 ? -11.165 -5.163 20.538 1.00 89.62 245 ILE A O 1
ATOM 1947 N N . LEU A 1 246 ? -12.675 -6.103 19.169 1.00 89.81 246 LEU A N 1
ATOM 1948 C CA . LEU A 1 246 ? -13.726 -6.232 20.182 1.00 89.81 246 LEU A CA 1
ATOM 1949 C C . LEU A 1 246 ? -13.252 -7.026 21.407 1.00 89.81 246 LEU A C 1
ATOM 1951 O O . LEU A 1 246 ? -13.360 -6.535 22.531 1.00 89.81 246 LEU A O 1
ATOM 1955 N N . ASP A 1 247 ? -12.643 -8.193 21.193 1.00 89.75 247 ASP A N 1
ATOM 1956 C CA . ASP A 1 247 ? -12.121 -9.043 22.271 1.00 89.75 247 ASP A CA 1
ATOM 1957 C C . ASP A 1 247 ? -11.083 -8.315 23.130 1.00 89.75 247 ASP A C 1
ATOM 1959 O O . ASP A 1 247 ? -11.078 -8.435 24.356 1.00 89.75 247 ASP A O 1
ATOM 1963 N N . TYR A 1 248 ? -10.227 -7.504 22.500 1.00 89.31 248 TYR A N 1
ATOM 1964 C CA . TYR A 1 248 ? -9.237 -6.693 23.203 1.00 89.31 248 TYR A CA 1
ATOM 1965 C C . TYR A 1 248 ? -9.903 -5.619 24.077 1.00 89.31 248 TYR A C 1
ATOM 1967 O O . TYR A 1 248 ? -9.532 -5.442 25.241 1.00 89.31 248 TYR A O 1
ATOM 1975 N N . GLY A 1 249 ? -10.919 -4.933 23.544 1.00 87.62 249 GLY A N 1
ATOM 1976 C CA . GLY A 1 249 ? -11.720 -3.968 24.298 1.00 87.62 249 GLY A CA 1
ATOM 1977 C C . GLY A 1 249 ? -12.409 -4.595 25.508 1.00 87.62 249 GLY A C 1
ATOM 1978 O O . GLY A 1 249 ? -12.286 -4.090 26.627 1.00 87.62 249 GLY A O 1
ATOM 1979 N N . LEU A 1 250 ? -13.078 -5.731 25.299 1.00 89.88 250 LEU A N 1
ATOM 1980 C CA . LEU A 1 250 ? -13.767 -6.479 26.351 1.00 89.88 250 LEU A CA 1
ATOM 1981 C C . LEU A 1 250 ? -12.790 -7.006 27.408 1.00 89.88 250 LEU A C 1
ATOM 1983 O O . LEU A 1 250 ? -13.068 -6.897 28.602 1.00 89.88 250 LEU A O 1
ATOM 1987 N N . ALA A 1 251 ? -11.613 -7.494 27.005 1.00 90.38 251 ALA A N 1
ATOM 1988 C CA . ALA A 1 251 ? -10.569 -7.923 27.932 1.00 90.38 251 ALA A CA 1
ATOM 1989 C C . ALA A 1 251 ? -10.085 -6.771 28.829 1.00 90.38 251 ALA A C 1
ATOM 1991 O O . ALA A 1 251 ? -9.878 -6.963 30.029 1.00 90.38 251 ALA A O 1
ATOM 1992 N N . LYS A 1 252 ? -9.956 -5.555 28.282 1.00 90.06 252 LYS A N 1
ATOM 1993 C CA . LYS A 1 252 ? -9.571 -4.360 29.051 1.00 90.06 252 LYS A CA 1
ATOM 1994 C C . LYS A 1 252 ? -10.646 -3.967 30.069 1.00 90.06 252 LYS A C 1
ATOM 1996 O O . LYS A 1 252 ? -10.321 -3.598 31.198 1.00 90.06 252 LYS A O 1
ATOM 2001 N N . VAL A 1 253 ? -11.923 -4.080 29.699 1.00 89.31 253 VAL A N 1
ATOM 2002 C CA . VAL A 1 253 ? -13.048 -3.866 30.624 1.00 89.31 253 VAL A CA 1
ATOM 2003 C C . VAL A 1 253 ? -13.071 -4.934 31.716 1.00 89.31 253 VAL A C 1
ATOM 2005 O O . VAL A 1 253 ? -13.215 -4.590 32.887 1.00 89.31 253 VAL A O 1
ATOM 2008 N N . ALA A 1 254 ? -12.856 -6.204 31.367 1.00 88.50 254 ALA A N 1
ATOM 2009 C CA . ALA A 1 254 ? -12.787 -7.299 32.330 1.00 88.50 254 ALA A CA 1
ATOM 2010 C C . ALA A 1 254 ? -11.635 -7.117 33.335 1.00 88.50 254 ALA A C 1
ATOM 2012 O O . ALA A 1 254 ? -11.830 -7.297 34.536 1.00 88.50 254 ALA A O 1
ATOM 2013 N N . ASP A 1 255 ? -10.455 -6.687 32.879 1.00 91.38 255 ASP A N 1
ATOM 2014 C CA . ASP A 1 255 ? -9.323 -6.357 33.754 1.00 91.38 255 ASP A CA 1
ATOM 2015 C C . ASP A 1 255 ? -9.675 -5.234 34.748 1.00 91.38 255 ASP A C 1
ATOM 2017 O O . ASP A 1 255 ? -9.418 -5.357 35.951 1.00 91.38 255 ASP A O 1
ATOM 2021 N N . LYS A 1 256 ? -10.339 -4.165 34.283 1.00 88.00 256 LYS A N 1
ATOM 2022 C CA . LYS A 1 256 ? -10.818 -3.086 35.162 1.00 88.00 256 LYS A CA 1
ATOM 2023 C C . LYS A 1 256 ? -11.903 -3.561 36.130 1.00 88.00 256 LYS A C 1
ATOM 2025 O O . LYS A 1 256 ? -11.838 -3.219 37.309 1.00 88.00 256 LYS A O 1
ATOM 2030 N N . MET A 1 257 ? -12.843 -4.390 35.682 1.00 87.88 257 MET A N 1
ATOM 2031 C CA . MET A 1 257 ? -13.865 -5.002 36.537 1.00 87.88 257 MET A CA 1
ATOM 2032 C C . MET A 1 257 ? -13.226 -5.806 37.672 1.00 87.88 257 MET A C 1
ATOM 2034 O O . MET A 1 257 ? -13.598 -5.644 38.836 1.00 87.88 257 MET A O 1
ATOM 2038 N N . ILE A 1 258 ? -12.220 -6.627 37.361 1.00 88.06 258 ILE A N 1
ATOM 2039 C CA . ILE A 1 258 ? -11.491 -7.400 38.370 1.00 88.06 258 ILE A CA 1
ATOM 2040 C C . ILE A 1 258 ? -10.829 -6.456 39.379 1.00 88.06 258 ILE A C 1
ATOM 2042 O O . ILE A 1 258 ? -11.013 -6.608 40.589 1.00 88.06 258 ILE A O 1
ATOM 2046 N N . LYS A 1 259 ? -10.095 -5.453 38.888 1.00 88.94 259 LYS A N 1
ATOM 2047 C CA . LYS A 1 259 ? -9.320 -4.527 39.725 1.00 88.94 259 LYS A CA 1
ATOM 2048 C C . LYS A 1 259 ? -10.181 -3.644 40.622 1.00 88.94 259 LYS A C 1
ATOM 2050 O O . LYS A 1 259 ? -9.832 -3.452 41.787 1.00 88.94 259 LYS A O 1
ATOM 2055 N N . TYR A 1 260 ? -11.272 -3.107 40.086 1.00 84.75 260 TYR A N 1
ATOM 2056 C CA . TYR A 1 260 ? -12.009 -2.006 40.706 1.00 84.75 260 TYR A CA 1
ATOM 2057 C C . TYR A 1 260 ? -13.399 -2.382 41.223 1.00 84.75 260 TYR A C 1
ATOM 2059 O O . TYR A 1 260 ? -13.938 -1.629 42.025 1.00 84.75 260 TYR A O 1
ATOM 2067 N N . ALA A 1 261 ? -13.961 -3.530 40.835 1.00 83.50 261 ALA A N 1
ATOM 2068 C CA . ALA A 1 261 ? -15.242 -4.009 41.364 1.00 83.50 261 ALA A CA 1
ATOM 2069 C C . ALA A 1 261 ? -15.078 -5.303 42.178 1.00 83.50 261 ALA A C 1
ATOM 2071 O O . ALA A 1 261 ? -15.452 -5.350 43.349 1.00 83.50 261 ALA A O 1
ATOM 2072 N N . ILE A 1 262 ? -14.437 -6.331 41.612 1.00 84.75 262 ILE A N 1
ATOM 2073 C CA . ILE A 1 262 ? -14.339 -7.655 42.251 1.00 84.75 262 ILE A CA 1
ATOM 2074 C C . ILE A 1 262 ? -13.380 -7.643 43.449 1.00 84.75 262 ILE A C 1
ATOM 2076 O O . ILE A 1 262 ? -13.759 -8.060 44.543 1.00 84.75 262 ILE A O 1
ATOM 2080 N N . ILE A 1 263 ? -12.146 -7.147 43.287 1.00 85.94 263 ILE A N 1
ATOM 2081 C CA . ILE A 1 263 ? -11.164 -7.114 44.386 1.00 85.94 263 ILE A CA 1
ATOM 2082 C C . ILE A 1 263 ? -11.693 -6.340 45.612 1.00 85.94 263 ILE A C 1
ATOM 2084 O O . ILE A 1 263 ? -11.532 -6.843 46.729 1.00 85.94 263 ILE A O 1
ATOM 2088 N N . PRO A 1 264 ? -12.321 -5.153 45.470 1.00 81.69 264 PRO A N 1
ATOM 2089 C CA . PRO A 1 264 ? -12.915 -4.444 46.605 1.00 81.69 264 PRO A CA 1
ATOM 2090 C C . PRO A 1 264 ? -14.015 -5.225 47.327 1.00 81.69 264 PRO A C 1
ATOM 2092 O O . PRO A 1 264 ? -14.028 -5.232 48.559 1.00 81.69 264 PRO A O 1
ATOM 2095 N N . VAL A 1 265 ? -14.889 -5.921 46.593 1.00 79.75 265 VAL A N 1
ATOM 2096 C CA . VAL A 1 265 ? -15.947 -6.764 47.177 1.00 79.75 265 VAL A CA 1
ATOM 2097 C C . VAL A 1 265 ? -15.346 -7.916 47.980 1.00 79.75 265 VAL A C 1
ATOM 2099 O O . VAL A 1 265 ? -15.702 -8.105 49.140 1.00 79.75 265 VAL A O 1
ATOM 2102 N N . VAL A 1 266 ? -14.353 -8.616 47.425 1.00 81.12 266 VAL A N 1
ATOM 2103 C CA . VAL A 1 266 ? -13.665 -9.721 48.118 1.00 81.12 266 VAL A CA 1
ATOM 2104 C C . VAL A 1 266 ? -12.929 -9.233 49.374 1.00 81.12 266 VAL A C 1
ATOM 2106 O O . VAL A 1 266 ? -12.906 -9.915 50.399 1.00 81.12 266 VAL A O 1
ATOM 2109 N N . LYS A 1 267 ? -12.330 -8.035 49.333 1.00 79.88 267 LYS A N 1
ATOM 2110 C CA . LYS A 1 267 ? -11.601 -7.464 50.479 1.00 79.88 267 LYS A CA 1
ATOM 2111 C C . LYS A 1 267 ? -12.508 -6.982 51.611 1.00 79.88 267 LYS A C 1
ATOM 2113 O O . LYS A 1 267 ? -12.047 -6.951 52.750 1.00 79.88 267 LYS A O 1
ATOM 2118 N N . ARG A 1 268 ? -13.755 -6.590 51.326 1.00 70.44 268 ARG A N 1
ATOM 2119 C CA . ARG A 1 268 ? -14.650 -5.956 52.309 1.00 70.44 268 ARG A CA 1
ATOM 2120 C C . ARG A 1 268 ? -15.101 -6.866 53.448 1.00 70.44 268 ARG A C 1
ATOM 2122 O O . ARG A 1 268 ? -15.536 -6.319 54.457 1.00 70.44 268 ARG A O 1
ATOM 2129 N N . ARG A 1 269 ? -14.990 -8.199 53.318 1.00 63.41 269 ARG A N 1
ATOM 2130 C CA . ARG A 1 269 ? -15.369 -9.206 54.342 1.00 63.41 269 ARG A CA 1
ATOM 2131 C C . ARG A 1 269 ? -16.694 -8.900 55.071 1.00 63.41 269 ARG A C 1
ATOM 2133 O O . ARG A 1 269 ? -16.861 -9.263 56.226 1.00 63.41 269 ARG A O 1
ATOM 2140 N N . SER A 1 270 ? -17.617 -8.219 54.400 1.00 63.03 270 SER A N 1
ATOM 2141 C CA . SER A 1 270 ? -18.943 -7.832 54.882 1.00 63.03 270 SER A CA 1
ATOM 2142 C C . SER A 1 270 ? -19.936 -8.051 53.750 1.00 63.03 270 SER A C 1
ATOM 2144 O O . SER A 1 270 ? -19.553 -7.998 52.577 1.00 63.03 270 SER A O 1
ATOM 2146 N N . ASN A 1 271 ? -21.193 -8.328 54.092 1.00 66.69 271 ASN A N 1
ATOM 2147 C CA . ASN A 1 271 ? -22.239 -8.515 53.096 1.00 66.69 271 ASN A CA 1
ATOM 2148 C C . ASN A 1 271 ? -22.472 -7.216 52.313 1.00 66.69 271 ASN A C 1
ATOM 2150 O O . ASN A 1 271 ? -22.391 -6.100 52.835 1.00 66.69 271 ASN A O 1
ATOM 2154 N N . VAL A 1 272 ? -22.724 -7.379 51.020 1.00 72.12 272 VAL A N 1
ATOM 2155 C CA . VAL A 1 272 ? -22.815 -6.283 50.061 1.00 72.12 272 VAL A CA 1
ATOM 2156 C C . VAL A 1 272 ? -24.187 -6.327 49.407 1.00 72.12 272 VAL A C 1
ATOM 2158 O O . VAL A 1 272 ? -24.668 -7.391 49.032 1.00 72.12 272 VAL A O 1
ATOM 2161 N N . SER A 1 273 ? -24.811 -5.164 49.285 1.00 75.88 273 SER A N 1
ATOM 2162 C CA . SER A 1 273 ? -26.063 -4.949 48.566 1.00 75.88 273 SER A CA 1
ATOM 2163 C C . SER A 1 273 ? -25.802 -4.132 47.303 1.00 75.88 273 SER A C 1
ATOM 2165 O O . SER A 1 273 ? -24.872 -3.320 47.255 1.00 75.88 273 SER A O 1
ATOM 2167 N N . PHE A 1 274 ? -26.619 -4.356 46.281 1.00 78.88 274 PHE A N 1
ATOM 2168 C CA . PHE A 1 274 ? -26.512 -3.685 44.993 1.00 78.88 274 PHE A CA 1
ATOM 2169 C C . PHE A 1 274 ? -27.715 -2.775 44.785 1.00 78.88 274 PHE A C 1
ATOM 2171 O O . PHE A 1 274 ? -28.852 -3.182 45.018 1.00 78.88 274 PHE A O 1
ATOM 2178 N N . VAL A 1 275 ? -27.455 -1.543 44.354 1.00 79.00 275 VAL A N 1
ATOM 2179 C CA . VAL A 1 275 ? -28.490 -0.596 43.934 1.00 79.00 275 VAL A CA 1
ATOM 2180 C C . VAL A 1 275 ? -28.234 -0.260 42.473 1.00 79.00 275 VAL A C 1
ATOM 2182 O O . VAL A 1 275 ? -27.184 0.290 42.141 1.00 79.00 275 VAL A O 1
ATOM 2185 N N . GLU A 1 276 ? -29.172 -0.638 41.610 1.00 81.94 276 GLU A N 1
ATOM 2186 C CA . GLU A 1 276 ? -29.157 -0.291 40.191 1.00 81.94 276 GLU A CA 1
ATOM 2187 C C . GLU A 1 276 ? -29.969 0.988 39.974 1.00 81.94 276 GLU A C 1
ATOM 2189 O O . GLU A 1 276 ? -31.179 1.003 40.196 1.00 81.94 276 GLU A O 1
ATOM 2194 N N . ASP A 1 277 ? -29.306 2.045 39.514 1.00 78.62 277 ASP A N 1
ATOM 2195 C CA . ASP A 1 277 ? -29.938 3.298 39.111 1.00 78.62 277 ASP A CA 1
ATOM 2196 C C . ASP A 1 277 ? -29.889 3.422 37.581 1.00 78.62 277 ASP A C 1
ATOM 2198 O O . ASP A 1 277 ? -28.839 3.254 36.952 1.00 78.62 277 ASP A O 1
ATOM 2202 N N . ILE A 1 278 ? -31.034 3.726 36.966 1.00 74.44 278 ILE A N 1
ATOM 2203 C CA . ILE A 1 278 ? -31.150 3.957 35.521 1.00 74.44 278 ILE A CA 1
ATOM 2204 C C . ILE A 1 278 ? -31.417 5.445 35.299 1.00 74.44 278 ILE A C 1
ATOM 2206 O O . ILE A 1 278 ? -32.507 5.936 35.600 1.00 74.44 278 ILE A O 1
ATOM 2210 N N . ASN A 1 279 ? -30.442 6.162 34.741 1.00 69.56 279 ASN A N 1
ATOM 2211 C CA . ASN A 1 279 ? -30.612 7.563 34.372 1.00 69.56 279 ASN A CA 1
ATOM 2212 C C . ASN A 1 279 ? -31.258 7.652 32.981 1.00 69.56 279 ASN A C 1
ATOM 2214 O O . ASN A 1 279 ? -30.647 7.319 31.959 1.00 69.56 279 ASN A O 1
ATOM 2218 N N . GLN A 1 280 ? -32.513 8.106 32.949 1.00 62.31 280 GLN A N 1
ATOM 2219 C CA . GLN A 1 280 ? -33.265 8.388 31.725 1.00 62.31 280 GLN A CA 1
ATOM 2220 C C . GLN A 1 280 ? -33.502 9.897 31.601 1.00 62.31 280 GLN A C 1
ATOM 2222 O O . GLN A 1 280 ? -34.251 10.477 32.387 1.00 62.31 280 GLN A O 1
ATOM 2227 N N . GLU A 1 281 ? -32.916 10.530 30.585 1.00 48.22 281 GLU A N 1
ATOM 2228 C CA . GLU A 1 281 ? -33.351 11.851 30.121 1.00 48.22 281 GLU A CA 1
ATOM 2229 C C . GLU A 1 281 ? -34.213 11.699 28.863 1.00 48.22 281 GLU A C 1
ATOM 2231 O O . GLU A 1 281 ? -34.040 10.766 28.081 1.00 48.22 281 GLU A O 1
ATOM 2236 N N . LYS A 1 282 ? -35.197 12.599 28.719 1.00 44.28 282 LYS A N 1
ATOM 2237 C CA . LYS A 1 282 ? -36.298 12.601 27.734 1.00 44.28 282 LYS A CA 1
ATOM 2238 C C . LYS A 1 282 ? -35.913 12.027 26.354 1.00 44.28 282 LYS A C 1
ATOM 2240 O O . LYS A 1 282 ? -35.581 12.782 25.445 1.00 44.28 282 LYS A O 1
ATOM 2245 N N . GLY A 1 283 ? -36.047 10.709 26.184 1.00 49.78 283 GLY A N 1
ATOM 2246 C CA . GLY A 1 283 ? -35.897 10.025 24.895 1.00 49.78 283 GLY A CA 1
ATOM 2247 C C . GLY A 1 283 ? -35.174 8.672 24.914 1.00 49.78 283 GLY A C 1
ATOM 2248 O O . GLY A 1 283 ? -35.355 7.919 23.963 1.00 49.78 283 GLY A O 1
ATOM 2249 N N . GLY A 1 284 ? -34.420 8.319 25.966 1.00 57.47 284 GLY A N 1
ATOM 2250 C CA . GLY A 1 284 ? -33.727 7.021 26.038 1.00 57.47 284 GLY A CA 1
ATOM 2251 C C . GLY A 1 284 ? -32.939 6.780 27.333 1.00 57.47 284 GLY A C 1
ATOM 2252 O O . GLY A 1 284 ? -32.763 7.688 28.143 1.00 57.47 284 GLY A O 1
ATOM 2253 N N . ILE A 1 285 ? -32.479 5.538 27.539 1.00 63.44 285 ILE A N 1
ATOM 2254 C CA . ILE A 1 285 ? -31.565 5.177 28.638 1.00 63.44 285 ILE A CA 1
ATOM 2255 C C . ILE A 1 285 ? -30.176 5.706 28.280 1.00 63.44 285 ILE A C 1
ATOM 2257 O O . ILE A 1 285 ? -29.605 5.297 27.273 1.00 63.44 285 ILE A O 1
ATOM 2261 N N . MET A 1 286 ? -29.648 6.626 29.085 1.00 68.50 286 MET A N 1
ATOM 2262 C CA . MET A 1 286 ? -28.387 7.310 28.783 1.00 68.50 286 MET A CA 1
ATOM 2263 C C . MET A 1 286 ? -27.215 6.690 29.552 1.00 68.50 286 MET A C 1
ATOM 2265 O O . MET A 1 286 ? -26.129 6.512 28.998 1.00 68.50 286 MET A O 1
ATOM 2269 N N . GLU A 1 287 ? -27.463 6.286 30.799 1.00 80.69 287 GLU A N 1
ATOM 2270 C CA . GLU A 1 287 ? -26.482 5.663 31.688 1.00 80.69 287 GLU A CA 1
ATOM 2271 C C . GLU A 1 287 ? -27.174 4.684 32.651 1.00 80.69 287 GLU A C 1
ATOM 2273 O O . GLU A 1 287 ? -28.270 4.950 33.153 1.00 80.69 287 GLU A O 1
ATOM 2278 N N . THR A 1 288 ? -26.521 3.559 32.935 1.00 83.25 288 THR A N 1
ATOM 2279 C CA . THR A 1 288 ? -26.882 2.641 34.026 1.00 83.25 288 THR A CA 1
ATOM 2280 C C . THR A 1 288 ? -25.757 2.585 35.045 1.00 83.25 288 THR A C 1
ATOM 2282 O O . THR A 1 288 ? -24.592 2.399 34.684 1.00 83.25 288 THR A O 1
ATOM 2285 N N . ILE A 1 289 ? -26.105 2.727 36.320 1.00 84.56 289 ILE A N 1
ATOM 2286 C CA . ILE A 1 289 ? -25.163 2.778 37.435 1.00 84.56 289 ILE A CA 1
ATOM 2287 C C . ILE A 1 289 ? -25.468 1.625 38.389 1.00 84.56 289 ILE A C 1
ATOM 2289 O O . ILE A 1 289 ? -26.588 1.490 38.866 1.00 84.56 289 ILE A O 1
ATOM 2293 N N . LEU A 1 290 ? -24.458 0.822 38.707 1.00 84.12 290 LEU A N 1
ATOM 2294 C CA . LEU A 1 290 ? -24.500 -0.177 39.769 1.00 84.12 290 LEU A CA 1
ATOM 2295 C C . LEU A 1 290 ? -23.705 0.345 40.963 1.00 84.12 290 LEU A C 1
ATOM 2297 O O . LEU A 1 290 ? -22.478 0.439 40.892 1.00 84.12 290 LEU A O 1
ATOM 2301 N N . ARG A 1 291 ? -24.383 0.663 42.066 1.00 83.25 291 ARG A N 1
ATOM 2302 C CA . ARG A 1 291 ? -23.754 1.091 43.322 1.00 83.25 291 ARG A CA 1
ATOM 2303 C C . ARG A 1 291 ? -23.607 -0.093 44.268 1.00 83.25 291 ARG A C 1
ATOM 2305 O O . ARG A 1 291 ? -24.567 -0.813 44.537 1.00 83.25 291 ARG A O 1
ATOM 2312 N N . ILE A 1 292 ? -22.400 -0.268 44.796 1.00 81.81 292 ILE A N 1
ATOM 2313 C CA . ILE A 1 292 ? -22.033 -1.376 45.678 1.00 81.81 292 ILE A CA 1
ATOM 2314 C C . ILE A 1 292 ? -22.022 -0.876 47.132 1.00 81.81 292 ILE A C 1
ATOM 2316 O O . ILE A 1 292 ? -21.037 -0.290 47.606 1.00 81.81 292 ILE A O 1
ATOM 2320 N N . VAL A 1 293 ? -23.121 -1.108 47.853 1.00 78.50 293 VAL A N 1
ATOM 2321 C CA . VAL A 1 293 ? -23.388 -0.542 49.187 1.00 78.50 293 VAL A CA 1
ATOM 2322 C C . VAL A 1 293 ? -23.232 -1.617 50.274 1.00 78.50 293 VAL A C 1
ATOM 2324 O O . VAL A 1 293 ? -23.698 -2.740 50.078 1.00 78.50 293 VAL A O 1
ATOM 2327 N N . PRO A 1 294 ? -22.605 -1.326 51.432 1.00 70.50 294 PRO A N 1
ATOM 2328 C CA . PRO A 1 294 ? -22.571 -2.264 52.557 1.00 70.50 294 PRO A CA 1
ATOM 2329 C C . PRO A 1 294 ? -23.992 -2.624 53.007 1.00 70.50 294 PRO A C 1
ATOM 2331 O O . PRO A 1 294 ? -24.820 -1.729 53.184 1.00 70.50 294 PRO A O 1
ATOM 2334 N N . SER A 1 295 ? -24.287 -3.913 53.192 1.00 66.56 295 SER A N 1
ATOM 2335 C CA . SER A 1 295 ? -25.602 -4.328 53.687 1.00 66.56 295 SER A CA 1
ATOM 2336 C C . SER A 1 295 ? -25.800 -3.858 55.129 1.00 66.56 295 SER A C 1
ATOM 2338 O O . SER A 1 295 ? -24.878 -3.947 55.937 1.00 66.56 295 SER A O 1
ATOM 2340 N N . SER A 1 296 ? -27.005 -3.408 55.467 1.00 54.06 296 SER A N 1
ATOM 2341 C CA . SER A 1 296 ? -27.336 -2.864 56.791 1.00 54.06 296 SER A CA 1
ATOM 2342 C C . SER A 1 296 ? -27.520 -3.916 57.890 1.00 54.06 296 SER A C 1
ATOM 2344 O O . SER A 1 296 ? -27.778 -3.523 59.024 1.00 54.06 296 SER A O 1
ATOM 2346 N N . ASP A 1 297 ? -27.420 -5.213 57.579 1.00 52.16 297 ASP A N 1
ATOM 2347 C CA . ASP A 1 297 ? -27.655 -6.287 58.550 1.00 52.16 297 ASP A CA 1
ATOM 2348 C C . ASP A 1 297 ? -26.411 -6.536 59.425 1.00 52.16 297 ASP A C 1
ATOM 2350 O O . ASP A 1 297 ? -25.374 -6.967 58.908 1.00 52.16 297 ASP A O 1
ATOM 2354 N N . PRO A 1 298 ? -26.478 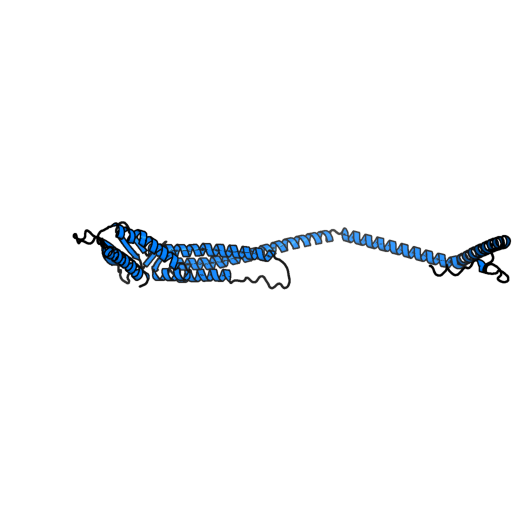-6.276 60.744 1.00 48.00 298 PRO A N 1
ATOM 2355 C CA . PRO A 1 298 ? -25.316 -6.310 61.627 1.00 48.00 298 PRO A CA 1
ATOM 2356 C C . PRO A 1 298 ? -24.936 -7.716 62.133 1.00 48.00 298 PRO A C 1
ATOM 2358 O O . PRO A 1 298 ? -24.000 -7.821 62.919 1.00 48.00 298 PRO A O 1
ATOM 2361 N N . GLU A 1 299 ? -25.620 -8.793 61.722 1.00 48.91 299 GLU A N 1
ATOM 2362 C CA . GLU A 1 299 ? -25.494 -10.116 62.374 1.00 48.91 299 GLU A CA 1
ATOM 2363 C C . GLU A 1 299 ? -24.682 -11.188 61.623 1.00 48.91 299 GLU A C 1
ATOM 2365 O O . GLU A 1 299 ? -24.630 -12.334 62.065 1.00 48.91 299 GLU A O 1
ATOM 2370 N N . ILE A 1 300 ? -23.995 -10.869 60.522 1.00 52.59 300 ILE A N 1
ATOM 2371 C CA . ILE A 1 300 ? -23.242 -11.889 59.767 1.00 52.59 300 ILE A CA 1
ATOM 2372 C C . ILE A 1 300 ? -21.738 -11.589 59.825 1.00 52.59 300 ILE A C 1
ATOM 2374 O O . ILE A 1 300 ? -21.151 -11.037 58.899 1.00 52.59 300 ILE A O 1
ATOM 2378 N N . GLU A 1 301 ? -21.102 -11.976 60.937 1.00 50.00 301 GLU A N 1
ATOM 2379 C CA . GLU A 1 301 ? -19.636 -11.933 61.121 1.00 50.00 301 GLU A CA 1
ATOM 2380 C C . GLU A 1 301 ? -18.883 -12.972 60.263 1.00 50.00 301 GLU A C 1
ATOM 2382 O O . GLU A 1 301 ? -17.667 -12.876 60.102 1.00 50.00 301 GLU A O 1
ATOM 2387 N N . ASN A 1 302 ? -19.588 -13.934 59.656 1.00 54.38 302 ASN A N 1
ATOM 2388 C CA . ASN A 1 302 ? -19.024 -14.899 58.712 1.00 54.38 302 ASN A CA 1
ATOM 2389 C C . ASN A 1 302 ? -19.629 -14.692 57.324 1.00 54.38 302 ASN A C 1
ATOM 2391 O O . ASN A 1 302 ? -20.683 -15.240 57.010 1.00 54.38 302 ASN A O 1
ATOM 2395 N N . VAL A 1 303 ? -18.951 -13.913 56.482 1.00 58.47 303 VAL A N 1
ATOM 2396 C CA . VAL A 1 303 ? -19.273 -13.875 55.053 1.00 58.47 303 VAL A CA 1
ATOM 2397 C C . VAL A 1 303 ? -18.984 -15.252 54.464 1.00 58.47 303 VAL A C 1
ATOM 2399 O O . VAL A 1 303 ? -17.824 -15.653 54.355 1.00 58.47 303 VAL A O 1
ATOM 2402 N N . ASP A 1 304 ? -20.044 -15.972 54.109 1.00 69.38 304 ASP A N 1
ATOM 2403 C CA . ASP A 1 304 ? -19.946 -17.227 53.377 1.00 69.38 304 ASP A CA 1
ATOM 2404 C C . ASP A 1 304 ? -19.301 -16.976 52.003 1.00 69.38 304 ASP A C 1
ATOM 2406 O O . ASP A 1 304 ? -19.522 -15.940 51.363 1.00 69.38 304 ASP A O 1
ATOM 2410 N N . GLY A 1 305 ? -18.497 -17.930 51.532 1.00 72.12 305 GLY A N 1
ATOM 2411 C CA . GLY A 1 305 ? -17.956 -17.897 50.176 1.00 72.12 305 GLY A CA 1
ATOM 2412 C C . GLY A 1 305 ? -19.076 -17.783 49.140 1.00 72.12 305 GLY A C 1
ATOM 2413 O O . GLY A 1 305 ? -18.907 -17.080 48.145 1.00 72.12 305 GLY A O 1
ATOM 2414 N N . GLU A 1 306 ? -20.236 -18.388 49.415 1.00 79.44 306 GLU A N 1
ATOM 2415 C CA . GLU A 1 306 ? -21.442 -18.297 48.585 1.00 79.44 306 GLU A CA 1
ATOM 2416 C C . GLU A 1 306 ? -21.907 -16.844 48.377 1.00 79.44 306 GLU A C 1
ATOM 2418 O O . GLU A 1 306 ? -22.159 -16.437 47.242 1.00 79.44 306 GLU A O 1
ATOM 2423 N N . SER A 1 307 ? -21.903 -16.015 49.427 1.00 77.19 307 SER A N 1
ATOM 2424 C CA . SER A 1 307 ? -22.272 -14.593 49.350 1.00 77.19 307 SER A CA 1
ATOM 2425 C C . SER A 1 307 ? -21.312 -13.790 48.466 1.00 77.19 307 SER A C 1
ATOM 2427 O O . SER A 1 307 ? -21.736 -12.933 47.689 1.00 77.19 307 SER A O 1
ATOM 2429 N N . ILE A 1 308 ? -20.008 -14.083 48.549 1.00 79.19 308 ILE A N 1
ATOM 2430 C CA . ILE A 1 308 ? -18.978 -13.431 47.723 1.00 79.19 308 ILE A CA 1
ATOM 2431 C C . ILE A 1 308 ? -19.140 -13.839 46.258 1.00 79.19 308 ILE A C 1
ATOM 2433 O O . ILE A 1 308 ? -19.097 -12.981 45.376 1.00 79.19 308 ILE A O 1
ATOM 2437 N N . PHE A 1 309 ? -19.350 -15.130 45.983 1.00 83.31 309 PHE A N 1
ATOM 2438 C CA . PHE A 1 309 ? -19.575 -15.612 44.621 1.00 83.31 309 PHE A CA 1
ATOM 2439 C C . PHE A 1 309 ? -20.858 -15.035 44.021 1.00 83.31 309 PHE A C 1
ATOM 2441 O O . PHE A 1 309 ? -20.823 -14.568 42.884 1.00 83.31 309 PHE A O 1
ATOM 2448 N N . SER A 1 310 ? -21.950 -14.974 44.787 1.00 84.75 310 SER A N 1
ATOM 2449 C CA . SER A 1 310 ? -23.196 -14.341 44.346 1.00 84.75 310 SER A CA 1
ATOM 2450 C C . SER A 1 310 ? -22.992 -12.863 44.007 1.00 84.75 310 SER A C 1
ATOM 2452 O O . SER A 1 310 ? -23.500 -12.390 42.992 1.00 84.75 310 SER A O 1
ATOM 2454 N N . ALA A 1 311 ? -22.211 -12.134 44.810 1.00 81.25 311 ALA A N 1
ATOM 2455 C CA . ALA A 1 311 ? -21.894 -10.733 44.549 1.00 81.25 311 ALA A CA 1
ATOM 2456 C C . ALA A 1 311 ? -21.064 -10.544 43.266 1.00 81.25 311 ALA A C 1
ATOM 2458 O O . ALA A 1 311 ? -21.322 -9.627 42.487 1.00 81.25 311 ALA A O 1
ATOM 2459 N N . ILE A 1 312 ? -20.092 -11.426 43.011 1.00 85.75 312 ILE A N 1
ATOM 2460 C CA . ILE A 1 312 ? -19.294 -11.405 41.776 1.00 85.75 312 ILE A CA 1
ATOM 2461 C C . ILE A 1 312 ? -20.171 -11.704 40.557 1.00 85.75 312 ILE A C 1
ATOM 2463 O O . ILE A 1 312 ? -20.075 -10.992 39.558 1.00 85.75 312 ILE A O 1
ATOM 2467 N N . ILE A 1 313 ? -21.033 -12.722 40.641 1.00 87.12 313 ILE A N 1
ATOM 2468 C CA . ILE A 1 313 ? -21.963 -13.082 39.562 1.00 87.12 313 ILE A CA 1
ATOM 2469 C C . ILE A 1 313 ? -22.866 -11.895 39.228 1.00 87.12 313 ILE A C 1
ATOM 2471 O O . ILE A 1 313 ? -22.999 -11.564 38.055 1.00 87.12 313 ILE A O 1
ATOM 2475 N N . HIS A 1 314 ? -23.399 -11.201 40.236 1.00 85.62 314 HIS A N 1
ATOM 2476 C CA . HIS A 1 314 ? -24.274 -10.047 40.030 1.00 85.62 314 HIS A CA 1
ATOM 2477 C C . HIS A 1 314 ? -23.580 -8.901 39.273 1.00 85.62 314 HIS A C 1
ATOM 2479 O O . HIS A 1 314 ? -24.155 -8.314 38.361 1.00 85.62 314 HIS A O 1
ATOM 2485 N N . ILE A 1 315 ? -22.308 -8.618 39.585 1.00 84.81 315 ILE A N 1
ATOM 2486 C CA . ILE A 1 315 ? -21.511 -7.606 38.867 1.00 84.81 315 ILE A CA 1
ATOM 2487 C C . ILE A 1 315 ? -21.287 -8.014 37.405 1.00 84.81 315 ILE A C 1
ATOM 2489 O O . ILE A 1 315 ? -21.406 -7.182 36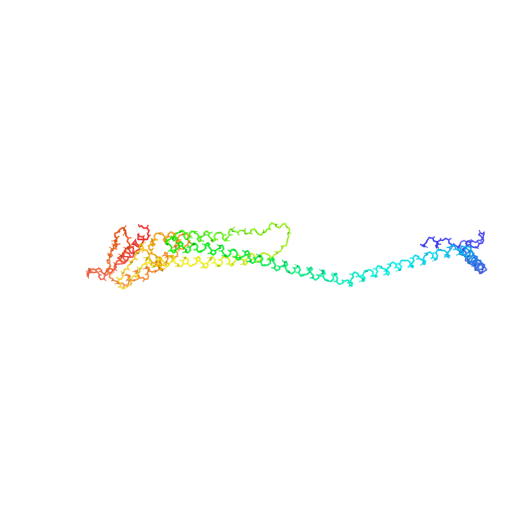.503 1.00 84.81 315 ILE A O 1
ATOM 2493 N N . ILE A 1 316 ? -20.955 -9.287 37.166 1.00 86.75 316 ILE A N 1
ATOM 2494 C CA . ILE A 1 316 ? -20.733 -9.817 35.814 1.00 86.75 316 ILE A CA 1
ATOM 2495 C C . ILE A 1 316 ? -22.030 -9.758 35.004 1.00 86.75 316 ILE A C 1
ATOM 2497 O O . ILE A 1 316 ? -22.013 -9.310 33.860 1.00 86.75 316 ILE A O 1
ATOM 2501 N N . GLU A 1 317 ? -23.146 -10.177 35.597 1.00 87.94 317 GLU A N 1
ATOM 2502 C CA . GLU A 1 317 ? -24.461 -10.175 34.961 1.00 87.94 317 GLU A CA 1
ATOM 2503 C C . GLU A 1 317 ? -24.918 -8.750 34.629 1.00 87.94 317 GLU A C 1
ATOM 2505 O O . GLU A 1 317 ? -25.371 -8.504 33.512 1.00 87.94 317 GLU A O 1
ATOM 2510 N N . PHE A 1 318 ? -24.710 -7.791 35.538 1.00 86.62 318 PHE A N 1
ATOM 2511 C CA . PHE A 1 318 ? -24.997 -6.378 35.291 1.00 86.62 318 PHE A CA 1
ATOM 2512 C C . PHE A 1 318 ? -24.220 -5.832 34.089 1.00 86.62 318 PHE A C 1
ATOM 2514 O O . PHE A 1 318 ? -24.814 -5.215 33.204 1.00 86.62 318 PHE A O 1
ATOM 2521 N N . ILE A 1 319 ? -22.904 -6.058 34.026 1.00 84.00 319 ILE A N 1
ATOM 2522 C CA . ILE A 1 319 ? -22.073 -5.581 32.909 1.00 84.00 319 ILE A CA 1
ATOM 2523 C C . ILE A 1 319 ? -22.455 -6.290 31.609 1.00 84.00 319 ILE A C 1
ATOM 2525 O O . ILE A 1 319 ? -22.590 -5.634 30.581 1.00 84.00 319 ILE A O 1
ATOM 2529 N N . TYR A 1 320 ? -22.667 -7.607 31.641 1.00 85.69 320 TYR A N 1
ATOM 2530 C CA . TYR A 1 320 ? -23.090 -8.366 30.465 1.00 85.69 320 TYR A CA 1
ATOM 2531 C C . TYR A 1 320 ? -24.428 -7.853 29.923 1.00 85.69 320 TYR A C 1
ATOM 2533 O O . TYR A 1 320 ? -24.543 -7.559 28.734 1.00 85.69 320 TYR A O 1
ATOM 2541 N N . ARG A 1 321 ? -25.418 -7.664 30.801 1.00 86.06 321 ARG A N 1
ATOM 2542 C CA . ARG A 1 321 ? -26.718 -7.112 30.421 1.00 86.06 321 ARG A CA 1
ATOM 2543 C C . ARG A 1 321 ? -26.565 -5.704 29.855 1.00 86.06 321 ARG A C 1
ATOM 2545 O O . ARG A 1 321 ? -27.104 -5.435 28.800 1.00 86.06 321 ARG A O 1
ATOM 2552 N N . SER A 1 322 ? -25.778 -4.849 30.502 1.00 82.19 322 SER A N 1
ATOM 2553 C CA . SER A 1 322 ? -25.627 -3.441 30.108 1.00 82.19 322 SER A CA 1
ATOM 2554 C C . SER A 1 322 ? -24.802 -3.230 28.830 1.00 82.19 322 SER A C 1
ATOM 2556 O O . SER A 1 322 ? -24.860 -2.166 28.228 1.00 82.19 322 SER A O 1
ATOM 2558 N N . LEU A 1 323 ? -23.975 -4.197 28.421 1.00 80.44 323 LEU A N 1
ATOM 2559 C CA . LEU A 1 323 ? -23.182 -4.099 27.190 1.00 80.44 323 LEU A CA 1
ATOM 2560 C C . LEU A 1 323 ? -23.888 -4.712 25.977 1.00 80.44 323 LEU A C 1
ATOM 2562 O O . LEU A 1 323 ? -23.679 -4.247 24.856 1.00 80.44 323 LEU A O 1
ATOM 2566 N N . PHE A 1 324 ? -24.680 -5.767 26.183 1.00 76.81 324 PHE A N 1
ATOM 2567 C CA . PHE A 1 324 ? -25.222 -6.586 25.095 1.00 76.81 324 PHE A CA 1
ATOM 2568 C C . PHE A 1 324 ? -26.749 -6.518 24.933 1.00 76.81 324 PHE A C 1
ATOM 2570 O O . PHE A 1 324 ? -27.245 -6.989 23.906 1.00 76.81 324 PHE A O 1
ATOM 2577 N N . PHE A 1 325 ? -27.482 -5.936 25.889 1.00 61.31 325 PHE A N 1
ATOM 2578 C CA . PHE A 1 325 ? -28.947 -5.836 25.890 1.00 61.31 325 PHE A CA 1
ATOM 2579 C C . PHE A 1 325 ? -29.423 -4.407 26.159 1.00 61.31 325 PHE A C 1
ATOM 2581 O O . PHE A 1 325 ? -30.490 -4.062 25.600 1.00 61.31 325 PHE A O 1
#

Secondary structure (DSSP, 8-state):
-TTSTTS--GGGGS-TTS--TTSPPPHHHHHHHHHHHHHHHHHHHHHHHHHHHHTHHHHHHHHHHHHHHHHHHHHHHHHHHHHHHHHHS-HHHHHHHHHHHHHHHHHHHHHHHHHHHHHHHHHHHHHHHHHHHHHHHHTT-HHHHHHHHHHHHHHHHH---------S---HHHHHHHHHHHHHHHHHHHHHHHHHHHHHHHHHHHHEEEETTTTEEEEESEEEETTEEEEEHHHHHHHHHHTT-HHHHHHHHHHHHIIIIIHHHHHT-S-EEEEEEEEEETTEEEEEEEEEEE-S-TT-SS--HHHHHHHHHHHHHHHHHHHH-

pLDDT: mean 75.28, std 15.15, range [31.61, 95.38]

Foldseek 3Di:
DPPPPPPDDLCVLPDPDDDDPPDDQDPVRVVVSVVSVVVVVVVVVVVVVVVCVVCVVVVVVVVVVVVVVVVVVVVVVVVVVVVVCCVVPPVVVVVVVVVVVVVVVVVVVVVVVVVVVVLVVVVVVLVVLLVVLVVCVLQLVLQVSLLSLVVSLVCLVPPPDDPDDDDDDDDPPVVVVVVVSSVVSNVVSVVSLVVSLVVLLVQLDQQWDFDQVQRKTKGFQWDDDPNRGGHGLVSSLNSCVSNVCNVVSVVVSVVCCCVRRLVVLVVVLAQWDWDWDFDDDPPDGGMIMIGIHGDPDPPPNHDDPVRSVVSSVVSVVVVCVSNPD

InterPro domains:
  IPR009361 Centromere/kinetochore protein zw10, N-terminal [PF06248] (37-130)
  IPR048344 Centromere/kinetochore protein zw10, middle domain [PF20665] (199-323)

Radius of gyration: 56.15 Å; chains: 1; bounding box: 121×73×138 Å